Protein AF-A0A4Z2IL18-F1 (afdb_monomer)

Radius of gyration: 25.32 Å; Cα contacts (8 Å, |Δi|>4): 271; chains: 1; bounding box: 54×46×78 Å

Solvent-accessible surface area (backbone atoms only — not comparable to full-atom values): 16512 Å² total; per-residue (Å²): 95,69,69,56,31,68,71,33,44,88,76,72,49,40,58,39,46,31,49,92,89,47,65,47,82,79,46,79,90,62,45,76,41,80,43,57,41,62,70,49,45,37,53,50,53,51,49,27,59,77,66,73,43,55,87,76,52,63,69,47,77,39,74,55,48,67,44,46,77,36,90,88,58,6,63,50,46,47,52,39,53,49,52,53,53,53,49,36,53,53,43,55,74,69,71,50,88,68,82,54,63,42,75,46,74,39,57,74,97,57,97,60,50,70,59,53,24,60,75,71,71,46,87,84,84,88,80,89,84,58,100,69,80,83,86,65,72,49,76,57,80,49,41,28,19,40,90,85,70,46,80,78,45,74,62,73,72,82,48,90,56,92,91,44,85,76,38,59,58,24,52,49,49,54,42,42,67,73,75,42,87,83,86,83,89,61,99,41,70,69,53,36,55,55,49,31,50,52,44,19,50,50,51,49,48,40,61,67,48,78,90,84,54,93,89,64,70,78,54,74,88,71,69,61,67,63,35,50,50,41,55,53,52,40,47,71,38,96,86,38,60,50,76,64,51,68,66,10,34,81,58,80,26,73,76,87,57,93,90,57,60,77,72,64,65,76,67,110

Structure (mmCIF, N/CA/C/O backbone):
data_AF-A0A4Z2IL18-F1
#
_entry.id   AF-A0A4Z2IL18-F1
#
loop_
_atom_site.group_PDB
_atom_site.id
_atom_site.type_symbol
_atom_site.label_atom_id
_atom_site.label_alt_id
_atom_site.label_comp_id
_atom_site.label_asym_id
_atom_site.label_entity_id
_atom_site.label_seq_id
_atom_site.pdbx_PDB_ins_code
_atom_site.Cartn_x
_atom_site.Cartn_y
_atom_site.Cartn_z
_atom_site.occupancy
_atom_site.B_iso_or_equiv
_atom_site.auth_seq_id
_atom_site.auth_comp_id
_atom_site.auth_asym_id
_atom_site.auth_atom_id
_atom_site.pdbx_PDB_model_num
ATOM 1 N N . MET A 1 1 ? -12.009 5.840 2.662 1.00 82.94 1 MET A N 1
ATOM 2 C CA . MET A 1 1 ? -13.191 6.726 2.777 1.00 82.94 1 MET A CA 1
ATOM 3 C C . MET A 1 1 ? -14.075 6.637 1.538 1.00 82.94 1 MET A C 1
ATOM 5 O O . MET A 1 1 ? -15.126 6.033 1.652 1.00 82.94 1 MET A O 1
ATOM 9 N N . HIS A 1 2 ? -13.652 7.139 0.369 1.00 87.94 2 HIS A N 1
ATOM 10 C CA . HIS A 1 2 ? -14.494 7.158 -0.844 1.00 87.94 2 HIS A CA 1
ATOM 11 C C . HIS A 1 2 ? -15.063 5.794 -1.252 1.00 87.94 2 HIS A C 1
ATOM 13 O O . HIS A 1 2 ? -16.226 5.715 -1.615 1.00 87.94 2 HIS A O 1
ATOM 19 N N . TYR A 1 3 ? -14.285 4.719 -1.101 1.00 91.12 3 TYR A N 1
ATOM 20 C CA . TYR A 1 3 ? -14.774 3.354 -1.315 1.00 91.12 3 TYR A CA 1
ATOM 21 C C . TYR A 1 3 ? -15.993 3.004 -0.438 1.00 91.12 3 TYR A C 1
ATOM 23 O O . TYR A 1 3 ? -16.999 2.506 -0.925 1.00 91.12 3 TYR A O 1
ATOM 31 N N . PHE A 1 4 ? -15.945 3.312 0.860 1.00 91.94 4 PHE A N 1
ATOM 32 C CA . PHE A 1 4 ? -17.072 3.054 1.759 1.00 91.94 4 PHE A CA 1
ATOM 33 C C . PHE A 1 4 ? -18.257 3.985 1.484 1.00 91.94 4 PHE A C 1
ATOM 35 O O . PHE A 1 4 ? -19.398 3.554 1.601 1.00 91.94 4 PHE A O 1
ATOM 42 N N . GLN A 1 5 ? -18.002 5.228 1.060 1.00 92.94 5 GLN A N 1
ATOM 43 C CA . GLN A 1 5 ? -19.059 6.135 0.601 1.00 92.94 5 GLN A CA 1
ATOM 44 C C . GLN A 1 5 ? -19.778 5.581 -0.635 1.00 92.94 5 GLN A C 1
ATOM 46 O O . GLN A 1 5 ? -21.001 5.632 -0.686 1.00 92.94 5 GLN A O 1
ATOM 51 N N . SER A 1 6 ? -19.053 5.018 -1.609 1.00 94.00 6 SER A N 1
ATOM 52 C CA . SER A 1 6 ? -19.683 4.419 -2.792 1.00 94.00 6 SER A CA 1
ATOM 53 C C . SER A 1 6 ? -20.442 3.136 -2.468 1.00 94.00 6 SER A C 1
ATOM 55 O O . SER A 1 6 ? -21.495 2.903 -3.043 1.00 94.00 6 SER A O 1
ATOM 57 N N . VAL A 1 7 ? -19.929 2.312 -1.548 1.00 94.81 7 VAL A N 1
ATOM 58 C CA . VAL A 1 7 ? -20.564 1.036 -1.177 1.00 94.81 7 VAL A CA 1
ATOM 59 C C . VAL A 1 7 ? -21.808 1.245 -0.313 1.00 94.81 7 VAL A C 1
ATOM 61 O O . VAL A 1 7 ? -22.811 0.574 -0.525 1.00 94.81 7 VAL A O 1
ATOM 64 N N . PHE A 1 8 ? -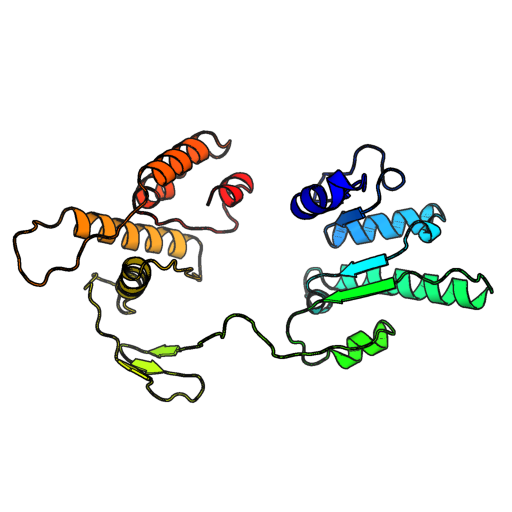21.764 2.160 0.659 1.00 94.12 8 PHE A N 1
ATOM 65 C CA . PHE A 1 8 ? -22.858 2.331 1.619 1.00 94.12 8 PHE A CA 1
ATOM 66 C C . PHE A 1 8 ? -23.766 3.535 1.346 1.00 94.12 8 PHE A C 1
ATOM 68 O O . PHE A 1 8 ? -24.809 3.668 1.988 1.00 94.12 8 PHE A O 1
ATOM 75 N N . GLY A 1 9 ? -23.410 4.400 0.393 1.00 90.50 9 GLY A N 1
ATOM 76 C CA . GLY A 1 9 ? -24.166 5.616 0.094 1.00 90.50 9 GLY A CA 1
ATOM 77 C C . GLY A 1 9 ? -25.609 5.342 -0.332 1.00 90.50 9 GLY A C 1
ATOM 78 O O . GLY A 1 9 ? -26.516 6.047 0.103 1.00 90.50 9 GLY A O 1
ATOM 79 N N . GLU A 1 10 ? -25.848 4.278 -1.105 1.00 92.56 10 GLU A N 1
ATOM 80 C CA . GLU A 1 10 ? -27.202 3.878 -1.525 1.00 92.56 10 GLU A CA 1
ATOM 81 C C . GLU A 1 10 ? -28.079 3.410 -0.353 1.00 92.56 10 GLU A C 1
ATOM 83 O O . GLU A 1 10 ? -29.301 3.537 -0.403 1.00 92.56 10 GLU A O 1
ATOM 88 N N . ALA A 1 11 ? -27.463 2.926 0.729 1.00 94.94 11 ALA A N 1
ATOM 89 C CA . ALA A 1 11 ? -28.150 2.506 1.947 1.00 94.94 11 ALA A CA 1
ATOM 90 C C . ALA A 1 11 ? -28.389 3.663 2.940 1.00 94.94 11 ALA A C 1
ATOM 92 O O . ALA A 1 11 ? -28.914 3.436 4.027 1.00 94.94 11 ALA A O 1
ATOM 93 N N . GLY A 1 12 ? -27.997 4.896 2.596 1.00 93.94 12 GLY A N 1
ATOM 94 C CA . GLY A 1 12 ? -28.156 6.069 3.461 1.00 93.94 12 GLY A CA 1
ATOM 95 C C . GLY A 1 12 ? -27.165 6.146 4.629 1.00 93.94 12 GLY A C 1
ATOM 96 O O . GLY A 1 12 ? -27.330 6.996 5.501 1.00 93.94 12 GLY A O 1
ATOM 97 N N . VAL A 1 13 ? -26.134 5.296 4.648 1.00 95.06 13 VAL A N 1
ATOM 98 C CA . VAL A 1 13 ? -25.090 5.293 5.683 1.00 95.06 13 VAL A CA 1
ATOM 99 C C . VAL A 1 13 ? -24.114 6.437 5.425 1.00 95.06 13 VAL A C 1
ATOM 101 O O . VAL A 1 13 ? -23.498 6.537 4.358 1.00 95.06 13 VAL A O 1
ATOM 104 N N . ARG A 1 14 ? -23.925 7.297 6.422 1.00 93.94 14 ARG A N 1
ATOM 105 C CA . ARG A 1 14 ? -23.041 8.460 6.343 1.00 93.94 14 ARG A CA 1
ATOM 106 C C . ARG A 1 14 ? -21.623 8.078 6.739 1.00 93.94 14 ARG A C 1
ATOM 108 O O . ARG A 1 14 ? -21.333 7.810 7.906 1.00 93.94 14 ARG A O 1
ATOM 115 N N . VAL A 1 15 ? -20.733 8.085 5.750 1.00 94.56 15 VAL A N 1
ATOM 116 C CA . VAL A 1 15 ? -19.312 7.770 5.920 1.00 94.56 15 VAL A CA 1
ATOM 117 C C . VAL A 1 15 ? -18.470 9.027 5.748 1.00 94.56 15 VAL A C 1
ATOM 119 O O . VAL A 1 15 ? -18.465 9.624 4.671 1.00 94.56 15 VAL A O 1
ATOM 122 N N . GLU A 1 16 ? -17.692 9.381 6.768 1.00 93.50 16 GLU A N 1
ATOM 123 C CA . GLU A 1 16 ? -16.864 10.592 6.772 1.00 93.50 16 GLU A CA 1
ATOM 124 C C . GLU A 1 16 ? -15.427 10.335 7.241 1.00 93.50 16 GLU A C 1
ATOM 126 O O . GLU A 1 16 ? -15.122 9.339 7.900 1.00 93.50 16 GLU A O 1
ATOM 131 N N . GLY A 1 17 ? -14.513 11.234 6.866 1.00 91.50 17 GLY A N 1
ATOM 132 C CA . GLY A 1 17 ? -13.080 11.111 7.135 1.00 91.50 17 GLY A CA 1
ATOM 133 C C . GLY A 1 17 ? -12.573 12.055 8.225 1.00 91.50 17 GLY A C 1
ATOM 134 O O . GLY A 1 17 ? -12.767 13.267 8.149 1.00 91.50 17 GLY A O 1
ATOM 135 N N . TYR A 1 18 ? -11.818 11.519 9.185 1.00 90.56 18 TYR A N 1
ATOM 136 C CA . TYR A 1 18 ? -11.013 12.289 10.137 1.00 90.56 18 TYR A CA 1
ATOM 137 C C . TYR A 1 18 ? -9.531 12.060 9.845 1.00 90.56 18 TYR A C 1
ATOM 139 O O . TYR A 1 18 ? -8.889 11.162 10.393 1.00 90.56 18 TYR A O 1
ATOM 147 N N . ILE A 1 19 ? -8.984 12.869 8.937 1.00 88.12 19 ILE A N 1
ATOM 148 C CA . ILE A 1 19 ? -7.631 12.697 8.397 1.00 88.12 19 ILE A CA 1
ATOM 149 C C . ILE A 1 19 ? -6.918 14.051 8.415 1.00 88.12 19 ILE A C 1
ATOM 151 O O . ILE A 1 19 ? -7.405 15.024 7.844 1.00 88.12 19 ILE A O 1
ATOM 155 N N . GLY A 1 20 ? -5.753 14.138 9.064 1.00 83.12 20 GLY A N 1
ATOM 156 C CA . GLY A 1 20 ? -4.960 15.375 9.094 1.00 83.12 20 GLY A CA 1
ATOM 157 C C . GLY A 1 20 ? -5.701 16.545 9.757 1.00 83.12 20 GLY A C 1
ATOM 158 O O . GLY A 1 20 ? -6.007 16.494 10.942 1.00 83.12 20 GLY A O 1
ATOM 159 N N . SER A 1 21 ? -5.986 17.623 9.029 1.00 79.56 21 SER A N 1
ATOM 160 C CA . SER A 1 21 ? -6.808 18.739 9.533 1.00 79.56 21 SER A CA 1
ATOM 161 C C . SER A 1 21 ? -8.305 18.574 9.245 1.00 79.56 21 SER A C 1
ATOM 163 O O . SER A 1 21 ? -9.117 19.307 9.807 1.00 79.56 21 SER A O 1
ATOM 165 N N . THR A 1 22 ? -8.689 17.606 8.413 1.00 80.00 22 THR A N 1
ATOM 166 C CA . THR A 1 22 ? -10.075 17.386 8.000 1.00 80.00 22 THR A CA 1
ATOM 167 C C . THR A 1 22 ? -10.889 16.765 9.132 1.00 80.00 22 THR A C 1
ATOM 169 O O . THR A 1 22 ? -10.439 15.839 9.810 1.00 80.00 22 THR A O 1
ATOM 172 N N . SER A 1 23 ? -12.089 17.304 9.343 1.00 77.75 23 SER A N 1
ATOM 173 C CA . SER A 1 23 ? -13.097 16.787 10.271 1.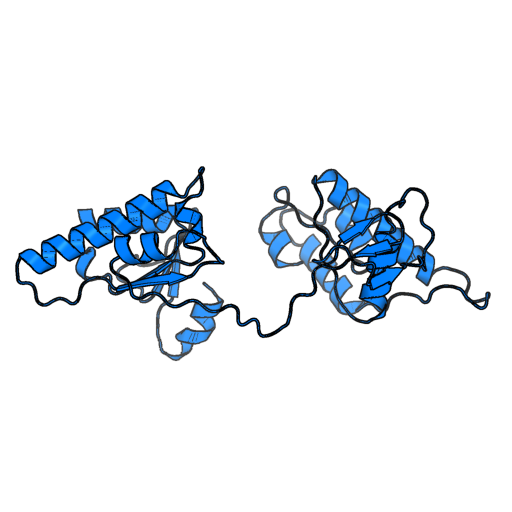00 77.75 23 SER A CA 1
ATOM 174 C C . SER A 1 23 ? -14.449 16.756 9.564 1.00 77.75 23 SER A C 1
ATOM 176 O O . SER A 1 23 ? -14.711 17.616 8.721 1.00 77.75 2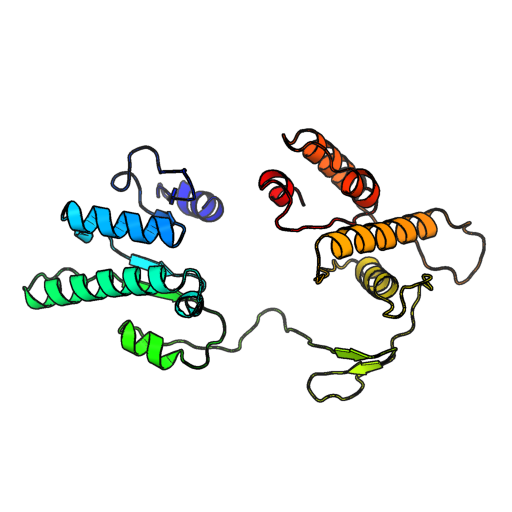3 SER A O 1
ATOM 178 N N . ALA A 1 24 ? -15.293 15.787 9.918 1.00 79.69 24 ALA A N 1
ATOM 179 C CA . ALA A 1 24 ? -16.615 15.633 9.325 1.00 79.69 24 ALA A CA 1
ATOM 180 C C . ALA A 1 24 ? -17.517 16.855 9.608 1.00 79.69 24 ALA A C 1
ATOM 182 O O . ALA A 1 24 ? -17.592 17.300 10.764 1.00 79.69 24 ALA A O 1
ATOM 183 N N . PRO A 1 25 ? -18.226 17.396 8.600 1.00 72.94 25 PRO A N 1
ATOM 184 C CA . PRO A 1 25 ? -19.243 18.416 8.827 1.00 72.94 25 PRO A CA 1
ATOM 185 C C . PRO A 1 25 ? -20.380 17.837 9.683 1.00 72.94 25 PRO A C 1
ATOM 187 O O . PRO A 1 25 ? -20.885 16.756 9.407 1.00 72.94 25 PRO A O 1
ATOM 190 N N . GLY A 1 26 ? -20.770 18.546 10.746 1.00 77.81 26 GLY A N 1
ATOM 191 C CA . GLY A 1 26 ? -21.797 18.076 11.690 1.00 77.81 26 GLY A CA 1
ATOM 192 C C . GLY A 1 26 ? -21.277 17.225 12.857 1.00 77.81 26 GLY A C 1
ATOM 193 O O . GLY A 1 26 ? -22.041 16.939 13.772 1.00 77.81 26 GLY A O 1
ATOM 194 N N . GLY A 1 27 ? -19.982 16.889 12.890 1.00 83.19 27 GLY A N 1
ATOM 195 C CA . GLY A 1 27 ? -19.369 16.177 14.015 1.00 83.19 27 GLY A CA 1
ATOM 196 C C . GLY A 1 27 ? -19.687 14.677 14.066 1.00 83.19 27 GLY A C 1
ATOM 197 O O . GLY A 1 27 ? -20.259 14.109 13.142 1.00 83.19 27 GLY A O 1
ATOM 198 N N . PHE A 1 28 ? -19.269 14.020 15.154 1.00 86.12 28 PHE A N 1
ATOM 199 C CA . PHE A 1 28 ? -19.325 12.555 15.284 1.00 86.12 28 PHE A CA 1
ATOM 200 C C . PHE A 1 28 ? -20.748 11.997 15.433 1.00 86.12 28 PHE A C 1
ATOM 202 O O . PHE A 1 28 ? -21.015 10.868 15.051 1.00 86.12 28 PHE A O 1
ATOM 209 N N . THR A 1 29 ? -21.685 12.785 15.951 1.00 88.12 29 THR A N 1
ATOM 210 C CA . THR A 1 29 ? -23.089 12.372 16.101 1.00 88.12 29 THR A CA 1
ATOM 211 C C . THR A 1 29 ? -23.855 12.376 14.774 1.00 88.12 29 THR A C 1
ATOM 213 O O . THR A 1 29 ? -24.956 11.838 14.682 1.00 88.12 29 THR A O 1
ATOM 216 N N . ALA A 1 30 ? -23.287 12.993 13.734 1.00 89.25 30 ALA A N 1
ATOM 217 C CA . ALA A 1 30 ? -23.888 13.123 12.414 1.00 89.25 30 ALA A CA 1
ATOM 218 C C . ALA A 1 30 ? -23.339 12.107 11.397 1.00 89.25 30 ALA A C 1
ATOM 220 O O . ALA A 1 30 ? -23.504 12.307 10.196 1.00 89.25 30 ALA A O 1
ATOM 221 N N . LEU A 1 31 ? -22.695 11.031 11.843 1.00 92.25 31 LEU A N 1
ATOM 222 C CA . LEU A 1 31 ? -22.163 9.990 10.968 1.00 92.25 31 LEU A CA 1
ATOM 223 C C . LEU A 1 31 ? -22.466 8.602 11.518 1.00 92.25 31 LEU A C 1
ATOM 225 O O . LEU A 1 31 ? -22.751 8.444 12.701 1.00 92.25 31 LEU A O 1
ATOM 229 N N . ASP A 1 32 ? -22.359 7.617 10.637 1.00 94.56 32 ASP A N 1
ATOM 230 C CA . ASP A 1 32 ? -22.512 6.201 10.965 1.00 94.56 32 ASP A CA 1
ATOM 231 C C . ASP A 1 32 ? -21.148 5.491 10.935 1.00 94.56 32 ASP A C 1
ATOM 233 O O . ASP A 1 32 ? -20.892 4.580 11.717 1.00 94.56 32 ASP A O 1
ATOM 237 N N . VAL A 1 33 ? -20.231 5.938 10.062 1.00 95.25 33 VAL A N 1
ATOM 238 C CA . VAL A 1 33 ? -18.870 5.392 9.941 1.00 95.25 33 VAL A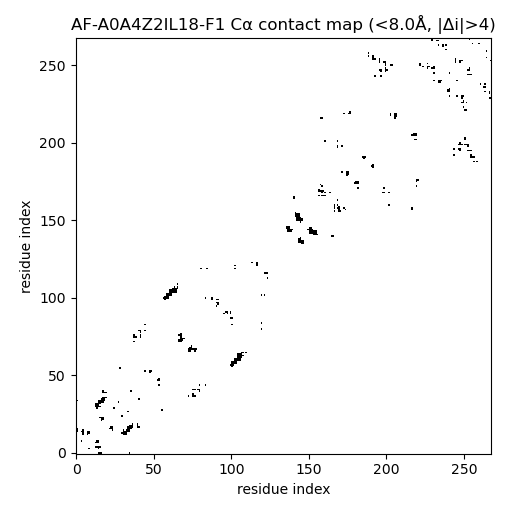 CA 1
ATOM 239 C C . VAL A 1 33 ? -17.840 6.517 9.858 1.00 95.25 33 VAL A C 1
ATOM 241 O O . VAL A 1 33 ? -17.890 7.368 8.968 1.00 95.25 33 VAL A O 1
ATOM 244 N N . ALA A 1 34 ? -16.854 6.490 10.757 1.00 95.00 34 ALA A N 1
ATOM 245 C CA . ALA A 1 34 ? -15.723 7.414 10.756 1.00 95.00 34 ALA A CA 1
ATOM 246 C C . ALA A 1 34 ? -14.441 6.702 10.296 1.00 95.00 34 ALA A C 1
ATOM 248 O O . ALA A 1 34 ? -13.969 5.769 10.944 1.00 95.00 34 ALA A O 1
ATOM 249 N N . VAL A 1 35 ? -13.846 7.161 9.192 1.00 95.38 35 VAL A N 1
ATOM 250 C CA . VAL A 1 35 ? -12.545 6.677 8.704 1.00 95.38 35 VAL A CA 1
ATOM 251 C C . VAL A 1 35 ? -11.446 7.596 9.223 1.00 95.38 35 VAL A C 1
ATOM 253 O O . VAL A 1 35 ? -11.349 8.754 8.812 1.00 95.38 35 VAL A O 1
ATOM 256 N N . CYS A 1 36 ? -10.604 7.080 10.111 1.00 94.75 36 CYS A N 1
ATOM 257 C CA . CYS A 1 36 ? -9.670 7.885 10.893 1.00 94.75 36 CYS A CA 1
ATOM 258 C C . CYS A 1 36 ? -8.216 7.445 10.689 1.00 94.75 36 CYS A C 1
ATOM 260 O O . CYS A 1 36 ? -7.943 6.260 10.508 1.00 94.75 36 CYS A O 1
ATOM 262 N N . THR A 1 37 ? -7.266 8.379 10.803 1.00 93.56 37 THR A N 1
ATOM 263 C CA . THR A 1 37 ? -5.878 8.004 11.138 1.00 93.56 37 THR A CA 1
ATOM 264 C C . THR A 1 37 ? -5.773 7.636 12.620 1.00 93.56 37 THR A C 1
ATOM 266 O O . THR A 1 37 ? -6.648 8.006 13.408 1.00 93.56 37 THR A O 1
ATOM 269 N N . ILE A 1 38 ? -4.694 6.955 13.025 1.00 93.44 38 ILE A N 1
ATOM 270 C CA . ILE A 1 38 ? -4.470 6.529 14.421 1.00 93.44 38 ILE A CA 1
ATOM 271 C C . ILE A 1 38 ? -4.568 7.724 15.385 1.00 93.44 38 ILE A C 1
ATOM 273 O O . ILE A 1 38 ? -5.242 7.657 16.412 1.00 93.44 38 ILE A O 1
ATOM 277 N N . GLU A 1 39 ? -3.952 8.853 15.030 1.00 92.88 39 GLU A N 1
ATOM 278 C CA . GLU A 1 39 ? -3.933 10.066 15.847 1.00 92.88 39 GLU A CA 1
ATOM 279 C C . GLU A 1 39 ? -5.343 10.638 16.026 1.00 92.88 39 GLU A C 1
ATOM 281 O O . GLU A 1 39 ? -5.753 10.964 17.141 1.00 92.88 39 GLU A O 1
ATOM 286 N N . LYS A 1 40 ? -6.113 10.718 14.933 1.00 93.25 40 LYS A N 1
ATOM 287 C CA . LYS A 1 40 ? -7.480 11.247 14.955 1.00 93.25 40 LYS A CA 1
ATOM 288 C C . LYS A 1 40 ? -8.450 10.336 15.676 1.00 93.25 40 LYS A C 1
ATOM 290 O O . LYS A 1 40 ? -9.277 10.838 16.433 1.00 93.25 40 LYS A O 1
ATOM 295 N N . ALA A 1 41 ? -8.320 9.027 15.492 1.00 95.00 41 ALA A N 1
ATOM 296 C CA . ALA A 1 41 ? -9.106 8.049 16.224 1.00 95.00 41 ALA A CA 1
ATOM 297 C C . ALA A 1 41 ? -8.837 8.172 17.732 1.00 95.00 41 ALA A C 1
ATOM 299 O O . ALA A 1 41 ? -9.773 8.242 18.523 1.00 95.00 41 ALA A O 1
ATOM 300 N N . ASN A 1 42 ? -7.570 8.310 18.139 1.00 94.69 42 ASN A N 1
ATOM 301 C CA . ASN A 1 42 ? -7.213 8.448 19.549 1.00 94.69 42 ASN A CA 1
ATOM 302 C C . ASN A 1 42 ? -7.799 9.726 20.175 1.00 94.69 42 ASN A C 1
ATOM 304 O O . ASN A 1 42 ? -8.345 9.670 21.279 1.00 94.69 42 ASN A O 1
ATOM 308 N N . SER A 1 43 ? -7.732 10.856 19.461 1.00 93.19 43 SER A N 1
ATOM 309 C CA . SER A 1 43 ? -8.368 12.111 19.884 1.00 93.19 43 SER A CA 1
ATOM 310 C C . SER A 1 43 ? -9.892 12.009 19.954 1.00 93.19 43 SER A C 1
ATOM 312 O O . SER A 1 43 ? -10.490 12.548 20.881 1.00 93.19 43 SER A O 1
ATOM 314 N N . LEU A 1 44 ? -10.522 11.322 18.999 1.00 93.38 44 LEU A N 1
ATOM 315 C CA . LEU A 1 44 ? -11.970 11.131 18.968 1.00 93.38 44 LEU A CA 1
ATOM 316 C C . LEU A 1 44 ? -12.448 10.306 20.168 1.00 93.38 44 LEU A C 1
ATOM 318 O O . LEU A 1 44 ? -13.387 10.709 20.843 1.00 93.38 44 LEU A O 1
ATOM 322 N N . ILE A 1 45 ? -11.748 9.214 20.486 1.00 94.50 45 ILE A N 1
ATOM 323 C CA . ILE A 1 45 ? -12.036 8.402 21.674 1.00 94.50 45 ILE A CA 1
ATOM 324 C C . ILE A 1 45 ? -11.880 9.226 22.957 1.00 94.50 45 ILE A C 1
ATOM 326 O O . ILE A 1 45 ? -12.736 9.137 23.827 1.00 94.50 45 ILE A O 1
ATOM 330 N N . ASN A 1 46 ? -10.841 10.062 23.082 1.00 94.19 46 ASN A N 1
ATOM 331 C CA . ASN A 1 46 ? -10.703 10.945 24.251 1.00 94.19 46 ASN A CA 1
ATOM 332 C C . ASN A 1 46 ? -11.903 11.884 24.404 1.00 94.19 46 ASN A C 1
ATOM 334 O O . ASN A 1 46 ? -12.452 11.981 25.495 1.00 94.19 46 ASN A O 1
ATOM 338 N N . ARG A 1 47 ? -12.350 12.510 23.309 1.00 93.12 47 ARG A N 1
ATOM 339 C CA . ARG A 1 47 ? -13.534 13.377 23.332 1.00 93.12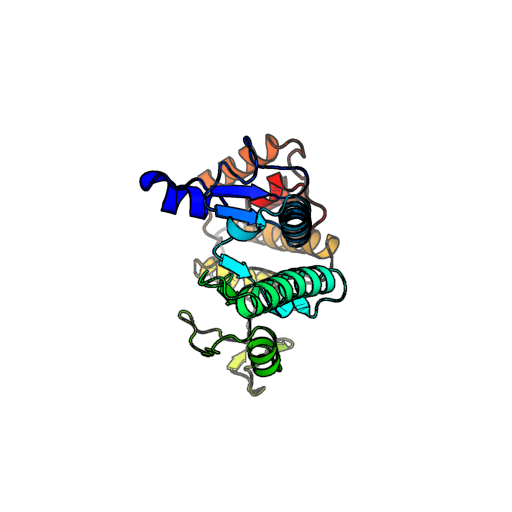 47 ARG A CA 1
ATOM 340 C C . ARG A 1 47 ? -14.785 12.616 23.774 1.00 93.12 47 ARG A C 1
ATOM 342 O O . ARG A 1 47 ? -15.509 13.105 24.627 1.00 93.12 47 ARG A O 1
ATOM 349 N N . LEU A 1 48 ? -15.018 11.415 23.241 1.00 92.06 48 LEU A N 1
ATOM 350 C CA . LEU A 1 48 ? -16.172 10.597 23.636 1.00 92.06 48 LEU A CA 1
ATOM 351 C C . LEU A 1 48 ? -16.139 10.208 25.118 1.00 92.06 48 LEU A C 1
ATOM 353 O O . LEU A 1 48 ? -17.194 10.065 25.728 1.00 92.06 48 LEU A O 1
ATOM 357 N N . ILE A 1 49 ? -14.948 10.049 25.698 1.00 91.81 49 ILE A N 1
ATOM 358 C CA . ILE A 1 49 ? -14.772 9.806 27.134 1.00 91.81 49 ILE A CA 1
ATOM 359 C C . ILE A 1 49 ? -15.072 11.072 27.941 1.00 91.81 49 ILE A C 1
ATOM 361 O O . ILE A 1 49 ? -15.780 11.000 28.940 1.00 91.81 49 ILE A O 1
ATOM 365 N N . GLU A 1 50 ? -14.542 12.221 27.519 1.00 93.12 50 GLU A N 1
ATOM 366 C CA . GLU A 1 50 ? -14.754 13.519 28.177 1.00 93.12 50 GLU A CA 1
ATOM 367 C C . GLU A 1 50 ? -16.231 13.949 28.158 1.00 93.12 50 GLU A C 1
ATOM 369 O O . GLU A 1 50 ? -16.719 14.517 29.132 1.00 93.12 50 GLU A O 1
ATOM 374 N N . GLU A 1 51 ? -16.945 13.644 27.072 1.00 92.56 51 GLU A N 1
ATOM 375 C CA . GLU A 1 51 ? -18.363 13.967 26.858 1.00 92.56 51 GLU A CA 1
ATOM 376 C C . GLU A 1 51 ? -19.325 12.862 27.342 1.00 92.56 51 GLU A C 1
ATOM 378 O O . GLU A 1 51 ? -20.517 12.920 27.044 1.00 92.56 51 GLU A O 1
ATOM 383 N N . ASP A 1 52 ? -18.823 11.829 28.031 1.00 89.19 52 ASP A N 1
ATOM 384 C CA . ASP A 1 52 ? -19.593 10.659 28.499 1.00 89.19 52 ASP A CA 1
ATOM 385 C C . ASP A 1 52 ? -20.486 10.021 27.409 1.00 89.19 52 ASP A C 1
ATOM 387 O O . ASP A 1 52 ? -21.595 9.546 27.638 1.00 89.19 52 ASP A O 1
ATOM 391 N N . SER A 1 53 ? -19.990 10.025 26.171 1.00 89.56 53 SER A N 1
ATOM 392 C CA . SER A 1 53 ? -20.716 9.628 24.959 1.00 89.56 53 SER A CA 1
ATOM 393 C C . SER A 1 53 ? -20.142 8.360 24.320 1.00 89.56 53 SER A C 1
ATOM 395 O O . SER A 1 53 ? -20.377 8.069 23.147 1.00 89.56 53 SER A O 1
ATOM 397 N N . MET A 1 54 ? -19.402 7.558 25.092 1.00 89.25 54 MET A N 1
ATOM 398 C CA . MET A 1 54 ? -18.837 6.280 24.634 1.00 89.25 54 MET A CA 1
ATOM 399 C C . MET A 1 54 ? -19.899 5.271 24.178 1.00 89.25 54 MET A C 1
ATOM 401 O O . MET A 1 54 ? -19.589 4.411 23.361 1.00 89.25 54 MET A O 1
ATOM 405 N N . GLY A 1 55 ? -21.149 5.401 24.639 1.00 87.38 55 GLY A N 1
ATOM 406 C CA . GLY A 1 55 ? -22.270 4.570 24.183 1.00 87.38 55 GLY A CA 1
ATOM 407 C C . GLY A 1 55 ? -22.641 4.755 22.705 1.00 87.38 55 GLY A C 1
ATOM 408 O O . GLY A 1 55 ? -23.366 3.933 22.158 1.00 87.38 55 GLY A O 1
ATOM 409 N N . LEU A 1 56 ? -22.133 5.801 22.042 1.00 90.19 56 LEU A N 1
ATOM 410 C CA . LEU A 1 56 ? -22.300 5.999 20.598 1.00 90.19 56 LEU A CA 1
ATOM 411 C C . LEU A 1 56 ? -21.396 5.079 19.761 1.00 90.19 56 LEU A C 1
ATOM 413 O O . LEU A 1 56 ? -21.624 4.914 18.565 1.00 90.19 56 LEU A O 1
ATOM 417 N N . LEU A 1 57 ? -20.340 4.514 20.355 1.00 92.06 57 LEU A N 1
ATOM 418 C CA . LEU A 1 57 ? -19.363 3.697 19.647 1.00 92.06 57 LEU A CA 1
ATOM 419 C C . LEU A 1 57 ? -19.764 2.218 19.693 1.00 92.06 57 LEU A C 1
ATOM 421 O O . LEU A 1 57 ? -19.652 1.583 20.734 1.00 92.06 57 LEU A O 1
ATOM 425 N N . GLY A 1 58 ? -20.178 1.655 18.556 1.00 91.94 58 GLY A N 1
ATOM 426 C CA . GLY A 1 58 ? -20.519 0.228 18.463 1.00 91.94 58 GLY A CA 1
ATOM 427 C C . GLY A 1 58 ? -19.327 -0.685 18.154 1.00 91.94 58 GLY A C 1
ATOM 428 O O . GLY A 1 58 ? -19.196 -1.767 18.721 1.00 91.94 58 GLY A O 1
ATOM 429 N N . MET A 1 59 ? -18.431 -0.252 17.263 1.00 93.94 59 MET A N 1
ATOM 430 C CA . MET A 1 59 ? -17.326 -1.074 16.762 1.00 93.94 59 MET A CA 1
ATOM 431 C C . MET A 1 59 ? -16.101 -0.225 16.420 1.00 93.94 59 MET A C 1
ATOM 433 O O . MET A 1 59 ? -16.224 0.906 15.949 1.00 93.94 59 MET A O 1
ATOM 437 N N . VAL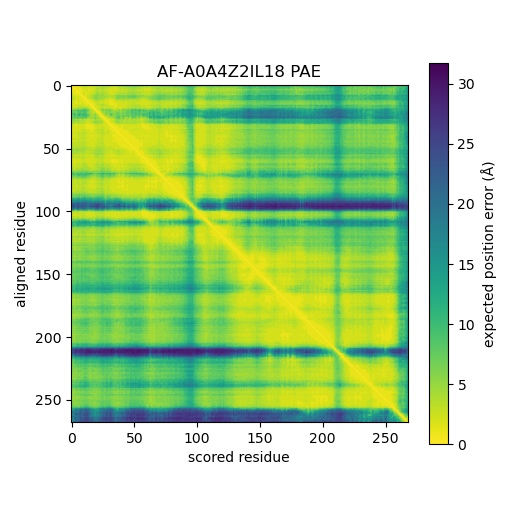 A 1 60 ? -14.914 -0.807 16.589 1.00 96.50 60 VAL A N 1
ATOM 438 C CA . VAL A 1 60 ? -13.654 -0.296 16.045 1.00 96.50 60 VAL A CA 1
ATOM 439 C C . VAL A 1 60 ? -13.001 -1.348 15.160 1.00 96.50 60 VAL A C 1
ATOM 441 O O . VAL A 1 60 ? -12.676 -2.445 15.612 1.00 96.50 60 VAL A O 1
ATOM 444 N N . VAL A 1 61 ? -12.774 -0.980 13.899 1.00 97.75 61 VAL A N 1
ATOM 445 C CA . VAL A 1 61 ? -12.010 -1.778 12.937 1.00 97.75 61 VAL A CA 1
ATOM 446 C C . VAL A 1 61 ? -10.603 -1.200 12.834 1.00 97.75 61 VAL A C 1
ATOM 448 O O . VAL A 1 61 ? -10.435 -0.027 12.498 1.00 97.75 61 VAL A O 1
ATOM 451 N N . VAL A 1 62 ? -9.598 -2.018 13.130 1.00 96.62 62 VAL A N 1
ATOM 452 C CA . VAL A 1 62 ? -8.184 -1.662 13.015 1.00 96.62 62 VAL A CA 1
ATOM 453 C C . VAL A 1 62 ? -7.580 -2.434 11.857 1.00 96.62 62 VAL A C 1
ATOM 455 O O . VAL A 1 62 ? -7.410 -3.650 11.935 1.00 96.62 62 VAL A O 1
ATOM 458 N N . ASP A 1 63 ? -7.251 -1.706 10.797 1.00 94.38 63 ASP A N 1
ATOM 459 C CA . ASP A 1 63 ? -6.420 -2.220 9.716 1.00 94.38 63 ASP A CA 1
ATOM 460 C C . ASP A 1 63 ? -4.936 -2.118 10.100 1.00 94.38 63 ASP A C 1
ATOM 462 O O . ASP A 1 63 ? -4.546 -1.226 10.861 1.00 94.38 63 ASP A O 1
ATOM 466 N N . GLU A 1 64 ? -4.118 -3.036 9.596 1.00 93.19 64 GLU A N 1
ATOM 467 C CA . GLU A 1 64 ? -2.687 -3.150 9.901 1.00 93.19 64 GLU A CA 1
ATOM 468 C C . GLU A 1 64 ? -2.356 -3.160 11.406 1.00 93.19 64 GLU A C 1
ATOM 470 O O . GLU A 1 64 ? -1.476 -2.443 11.883 1.00 93.19 64 GLU A O 1
ATOM 475 N N . LEU A 1 65 ? -3.036 -4.010 12.187 1.00 94.12 65 LEU A N 1
ATOM 476 C CA . LEU A 1 65 ? -2.872 -4.109 13.645 1.00 94.12 65 LEU A CA 1
ATOM 477 C C . LEU A 1 65 ? -1.416 -4.369 14.086 1.00 94.12 65 LEU A C 1
ATOM 479 O O . LEU A 1 65 ? -1.045 -3.980 15.194 1.00 94.12 65 LEU A O 1
ATOM 483 N N . HIS A 1 66 ? -0.559 -4.945 13.232 1.00 91.50 66 HIS A N 1
ATOM 484 C CA . HIS A 1 66 ? 0.884 -5.058 13.498 1.00 91.50 66 HIS A CA 1
ATOM 485 C C . HIS A 1 66 ? 1.571 -3.725 13.803 1.00 91.50 66 HIS A C 1
ATOM 487 O O . HIS A 1 66 ? 2.592 -3.710 14.492 1.00 91.50 66 HIS A O 1
ATOM 493 N N . MET A 1 67 ? 0.995 -2.606 13.360 1.00 91.69 67 MET A N 1
ATOM 494 C CA . MET A 1 67 ? 1.480 -1.261 13.658 1.00 91.69 67 MET A CA 1
ATOM 495 C C . MET A 1 67 ? 1.473 -0.935 15.154 1.00 91.69 67 MET A C 1
ATOM 497 O O . MET A 1 67 ? 2.118 0.027 15.546 1.00 91.69 67 MET A O 1
ATOM 501 N N . VAL A 1 68 ? 0.810 -1.721 16.011 1.00 92.00 68 VAL A N 1
ATOM 502 C CA . VAL A 1 68 ? 0.896 -1.559 17.474 1.00 92.00 68 VAL A CA 1
ATOM 503 C C . VAL A 1 68 ? 2.342 -1.650 17.984 1.00 92.00 68 VAL A C 1
ATOM 505 O O . VAL A 1 68 ? 2.701 -0.949 18.923 1.00 92.00 68 VAL A O 1
ATOM 508 N N . GLY A 1 69 ? 3.191 -2.447 17.326 1.00 87.62 69 GLY A N 1
ATOM 509 C CA . GLY A 1 69 ? 4.617 -2.567 17.647 1.00 87.62 69 GLY A CA 1
ATOM 510 C C . GLY A 1 69 ? 5.514 -1.513 16.988 1.00 87.62 69 GLY A C 1
ATOM 511 O O . GLY A 1 69 ? 6.729 -1.557 17.174 1.00 87.62 69 GLY A O 1
ATOM 512 N N . ASP A 1 70 ? 4.955 -0.593 16.197 1.00 89.38 70 ASP A N 1
ATOM 513 C CA . ASP A 1 70 ? 5.721 0.456 15.520 1.00 89.38 70 ASP A CA 1
ATOM 514 C C . ASP A 1 70 ? 6.277 1.478 16.523 1.00 89.38 70 ASP A C 1
ATOM 516 O O . ASP A 1 70 ? 5.552 2.017 17.364 1.00 89.38 70 ASP A O 1
ATOM 520 N N . SER A 1 71 ? 7.567 1.797 16.399 1.00 86.81 71 SER A N 1
ATOM 521 C CA . SER A 1 71 ? 8.278 2.677 17.335 1.00 86.81 71 SER A CA 1
ATOM 522 C C . SER A 1 71 ? 7.856 4.145 17.253 1.00 86.81 71 SER A C 1
ATOM 524 O O . SER A 1 71 ? 8.059 4.892 18.209 1.00 86.81 71 SER A O 1
ATOM 526 N N . GLY A 1 72 ? 7.288 4.578 16.126 1.00 89.69 72 GLY A N 1
ATOM 527 C CA . GLY A 1 72 ? 6.882 5.962 15.925 1.00 89.69 72 GLY A CA 1
ATOM 528 C C . GLY A 1 72 ? 5.484 6.237 16.459 1.00 89.69 72 GLY A C 1
ATOM 529 O O . GLY A 1 72 ? 5.277 7.188 17.213 1.00 89.69 72 GLY A O 1
ATOM 530 N N . ARG A 1 73 ? 4.502 5.435 16.033 1.00 87.88 73 ARG A N 1
ATOM 531 C CA . ARG A 1 73 ? 3.075 5.715 16.284 1.00 87.88 73 ARG A CA 1
ATOM 532 C C . ARG A 1 73 ? 2.289 4.554 16.882 1.00 87.88 73 ARG A C 1
ATOM 534 O O . ARG A 1 73 ? 1.123 4.755 17.224 1.00 87.88 73 ARG A O 1
ATOM 541 N N . GLY A 1 74 ? 2.900 3.383 17.059 1.00 92.00 74 GLY A N 1
ATOM 542 C CA . GLY A 1 74 ? 2.227 2.200 17.602 1.00 92.00 74 GLY A CA 1
ATOM 543 C C . GLY A 1 74 ? 1.657 2.412 19.001 1.00 92.00 74 GLY A C 1
ATOM 544 O O . GLY A 1 74 ? 0.533 1.993 19.278 1.00 92.00 74 GLY A O 1
ATOM 545 N N . TYR A 1 75 ? 2.345 3.202 19.832 1.00 94.69 75 TYR A N 1
ATOM 546 C CA . TYR A 1 75 ? 1.881 3.529 21.183 1.00 94.69 75 TYR A CA 1
ATOM 547 C C . TYR A 1 75 ? 0.498 4.204 21.200 1.00 94.69 75 TYR A C 1
ATOM 549 O O . TYR A 1 75 ? -0.286 3.979 22.117 1.00 94.69 75 TYR A O 1
ATOM 557 N N . LEU A 1 76 ? 0.153 5.015 20.189 1.00 95.19 76 LEU A N 1
ATOM 558 C CA . LEU A 1 76 ? -1.167 5.652 20.118 1.00 95.19 76 LEU A CA 1
ATOM 559 C C . LEU A 1 76 ? -2.270 4.628 19.853 1.00 95.19 76 LEU A C 1
ATOM 561 O O . LEU A 1 76 ? -3.364 4.762 20.400 1.00 95.19 76 LEU A O 1
ATOM 565 N N . LEU A 1 77 ? -1.982 3.616 19.032 1.00 95.69 77 LEU A N 1
ATOM 566 C CA . LEU A 1 77 ? -2.910 2.524 18.763 1.00 95.69 77 LEU A CA 1
ATOM 567 C C . LEU A 1 77 ? -3.102 1.655 20.012 1.00 95.69 77 LEU A C 1
ATOM 569 O O . LEU A 1 77 ? -4.234 1.324 20.360 1.00 95.69 77 LEU A O 1
ATOM 573 N N . GLU A 1 78 ? -2.017 1.359 20.730 1.00 96.00 78 GLU A N 1
ATOM 574 C CA . GLU A 1 78 ? -2.068 0.642 22.007 1.00 96.00 78 GLU A CA 1
ATOM 575 C C . GLU A 1 78 ? -2.906 1.395 23.051 1.00 96.00 78 GLU A C 1
ATOM 577 O O . GLU A 1 78 ? -3.814 0.818 23.658 1.00 96.00 78 GLU A O 1
ATOM 582 N N . LEU A 1 79 ? -2.665 2.700 23.218 1.00 95.50 79 LEU A N 1
ATOM 583 C CA . LEU A 1 79 ? -3.435 3.561 24.121 1.00 95.50 79 LEU A CA 1
ATOM 584 C C . LEU A 1 79 ? -4.918 3.602 23.741 1.00 95.50 79 LEU A C 1
ATOM 586 O O . LEU A 1 79 ? -5.783 3.525 24.616 1.00 95.50 79 LEU A O 1
ATOM 590 N N . LEU A 1 80 ? -5.221 3.738 22.448 1.00 96.25 80 LEU A N 1
ATOM 591 C CA . LEU A 1 80 ? -6.588 3.755 21.934 1.00 96.25 80 LEU A CA 1
ATOM 592 C C . LEU A 1 80 ? -7.329 2.473 22.317 1.00 96.25 80 LEU A C 1
ATOM 594 O O . LEU A 1 80 ? -8.387 2.546 22.945 1.00 96.25 80 LEU A O 1
ATOM 598 N N . LEU A 1 81 ? -6.764 1.313 21.978 1.00 96.06 81 LEU A N 1
ATOM 599 C CA . LEU A 1 81 ? -7.392 0.013 22.216 1.00 96.06 81 LEU A CA 1
ATOM 600 C C . LEU A 1 81 ? -7.509 -0.298 23.711 1.00 96.06 81 LEU A C 1
ATOM 602 O O . LEU A 1 81 ? -8.543 -0.797 24.160 1.00 96.06 81 LEU A O 1
ATOM 606 N N . THR A 1 82 ? -6.502 0.081 24.501 1.00 95.62 82 THR A N 1
ATOM 607 C CA . THR A 1 82 ? -6.514 -0.086 25.961 1.00 95.62 82 THR A CA 1
ATOM 608 C C . THR A 1 82 ? -7.628 0.727 26.617 1.00 95.62 82 THR A C 1
ATOM 610 O O . THR A 1 82 ? -8.334 0.200 27.475 1.00 95.62 82 THR A O 1
ATOM 613 N N . LYS A 1 83 ? -7.849 1.983 26.198 1.00 94.62 83 LYS A N 1
ATOM 614 C CA . LYS A 1 83 ? -8.953 2.812 26.720 1.00 94.62 83 LYS A CA 1
ATOM 615 C C . LYS A 1 83 ? -10.314 2.183 26.449 1.00 94.62 83 LYS A C 1
ATOM 617 O O . LYS A 1 83 ? -11.132 2.097 27.361 1.00 94.62 83 LYS A O 1
ATOM 622 N N . ILE A 1 84 ? -10.538 1.711 25.222 1.00 93.50 84 ILE A N 1
ATOM 623 C CA . ILE A 1 84 ? -11.799 1.062 24.836 1.00 93.50 84 ILE A CA 1
ATOM 624 C C . ILE A 1 84 ? -12.032 -0.190 25.686 1.00 93.50 84 ILE A C 1
ATOM 626 O O . ILE A 1 84 ? -13.096 -0.336 26.288 1.00 93.50 84 ILE A O 1
ATOM 630 N N . ARG A 1 85 ? -11.016 -1.054 25.804 1.00 91.88 85 ARG A N 1
ATOM 631 C CA . ARG A 1 85 ? -11.066 -2.267 26.634 1.00 91.88 85 ARG A CA 1
ATOM 632 C C . ARG A 1 85 ? -11.366 -1.956 28.097 1.00 91.88 85 ARG A C 1
ATOM 634 O O . ARG A 1 85 ? -12.231 -2.598 28.687 1.00 91.88 85 ARG A O 1
ATOM 641 N N . TYR A 1 86 ? -10.682 -0.967 28.666 1.00 91.19 86 TYR A N 1
ATOM 642 C CA . TYR A 1 86 ? -10.866 -0.560 30.057 1.00 91.19 86 TYR A CA 1
ATOM 643 C C . TYR A 1 86 ? -12.296 -0.071 30.332 1.00 91.19 86 TYR A C 1
ATOM 645 O O . TYR A 1 86 ? -12.914 -0.469 31.319 1.00 91.19 86 TYR A O 1
ATOM 653 N N . ILE A 1 87 ? -12.852 0.751 29.437 1.00 88.06 87 ILE A N 1
ATOM 654 C CA . ILE A 1 87 ? -14.215 1.282 29.573 1.00 88.06 87 ILE A CA 1
ATOM 655 C C . ILE A 1 87 ? -15.251 0.166 29.448 1.00 88.06 87 ILE A C 1
ATOM 657 O O . ILE A 1 87 ? -16.138 0.072 30.297 1.00 88.06 87 ILE A O 1
ATOM 661 N N . ALA A 1 88 ? -15.098 -0.716 28.457 1.00 83.75 88 ALA A N 1
ATOM 662 C CA . ALA A 1 88 ? -15.989 -1.858 28.271 1.00 83.75 88 ALA A CA 1
ATOM 663 C C . ALA A 1 88 ? -16.000 -2.780 29.506 1.00 83.75 88 ALA A C 1
ATOM 665 O O . ALA A 1 88 ? -17.059 -3.189 29.977 1.00 83.75 88 ALA A O 1
ATOM 666 N N . GLN A 1 89 ? -14.831 -3.054 30.099 1.00 83.31 89 GLN A N 1
ATOM 667 C CA . GLN A 1 89 ? -14.730 -3.842 31.335 1.00 83.31 89 GLN A CA 1
ATOM 668 C C . GLN A 1 89 ? -15.428 -3.166 32.522 1.00 83.31 89 GLN A C 1
ATOM 670 O O . GLN A 1 89 ? -16.130 -3.832 33.286 1.00 83.31 89 GLN A O 1
ATOM 675 N N . LYS A 1 90 ? -15.264 -1.846 32.673 1.00 81.88 90 LYS A N 1
ATOM 676 C CA . LYS A 1 90 ? -15.896 -1.076 33.751 1.00 81.88 90 LYS A CA 1
ATOM 677 C C . LYS A 1 90 ? -17.425 -1.073 33.636 1.00 81.88 90 LYS A C 1
ATOM 679 O O . LYS A 1 90 ? -18.095 -1.229 34.651 1.00 81.88 90 LYS A O 1
ATOM 684 N N . GLN A 1 91 ? -17.964 -0.936 32.423 1.00 74.88 91 GLN A N 1
ATOM 685 C CA . GLN A 1 91 ? -19.412 -0.927 32.170 1.00 74.88 91 GLN A CA 1
ATOM 686 C C . GLN A 1 91 ? -20.068 -2.296 32.420 1.00 74.88 91 GLN A C 1
ATOM 688 O O . GLN A 1 91 ? -21.160 -2.358 32.993 1.00 74.88 91 GLN A O 1
ATOM 693 N N . ASN A 1 92 ? -19.369 -3.388 32.091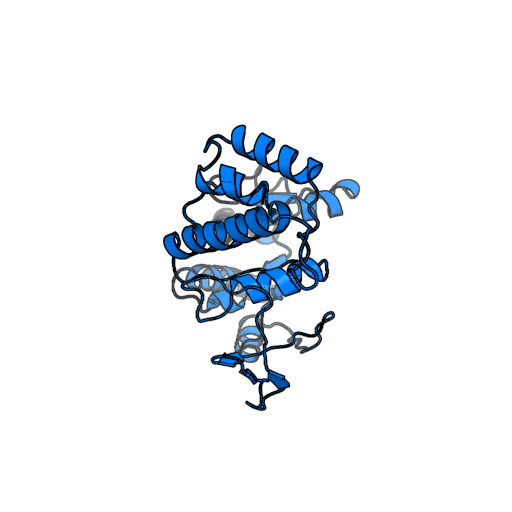 1.00 68.12 92 ASN A N 1
ATOM 694 C CA . ASN A 1 92 ? -19.818 -4.751 32.393 1.00 68.12 92 ASN A CA 1
ATOM 695 C C . ASN A 1 92 ? -19.881 -5.015 33.906 1.00 68.12 92 ASN A C 1
ATOM 697 O O . ASN A 1 92 ? -20.808 -5.661 34.389 1.00 68.12 92 ASN A O 1
ATOM 701 N N . ALA A 1 93 ? -18.924 -4.482 34.675 1.00 65.38 93 ALA A N 1
ATOM 702 C CA . ALA A 1 93 ? -18.909 -4.619 36.132 1.00 65.38 93 ALA A CA 1
ATOM 703 C C . ALA A 1 93 ? -20.067 -3.872 36.824 1.00 65.38 93 ALA A C 1
ATOM 705 O O . ALA A 1 93 ? -20.468 -4.243 37.924 1.00 65.38 93 ALA A O 1
ATOM 706 N N . THR A 1 94 ? -20.621 -2.835 36.188 1.00 62.22 94 THR A N 1
ATOM 707 C CA . THR A 1 94 ? -21.723 -2.021 36.728 1.00 62.22 94 THR A CA 1
ATOM 708 C C . THR A 1 94 ? -23.118 -2.532 36.343 1.00 62.22 94 THR A C 1
ATOM 710 O O . THR A 1 94 ? -24.107 -1.880 36.666 1.00 62.22 94 THR A O 1
ATOM 713 N N . GLY A 1 95 ? -23.223 -3.689 35.676 1.00 52.25 95 GLY A N 1
ATOM 714 C CA . GLY A 1 95 ? -24.504 -4.334 35.351 1.00 52.25 95 GLY A CA 1
ATOM 715 C C . GLY A 1 95 ? -25.276 -3.709 34.181 1.00 52.25 95 GLY A C 1
ATOM 716 O O . GLY A 1 95 ? -26.452 -4.018 34.000 1.00 52.25 95 GLY A O 1
ATOM 717 N N . SER A 1 96 ? -24.637 -2.846 33.382 1.00 55.94 96 SER A N 1
ATOM 718 C CA . SER A 1 96 ? -25.215 -2.364 32.123 1.00 55.94 96 SER A CA 1
ATOM 719 C C . SER A 1 96 ? -25.164 -3.492 31.090 1.00 55.94 96 SER A C 1
ATOM 721 O O . SER A 1 96 ? -24.085 -3.965 30.753 1.00 55.94 96 SER A O 1
ATOM 723 N N . LEU A 1 97 ? -26.324 -3.918 30.581 1.00 45.81 97 LEU A N 1
ATOM 724 C CA . LEU A 1 97 ? -26.485 -4.956 29.545 1.00 45.81 97 LEU A CA 1
ATOM 725 C C . LEU A 1 97 ? -26.035 -4.505 28.138 1.00 45.81 97 LEU A C 1
ATOM 727 O O . LEU A 1 97 ? -26.361 -5.158 27.151 1.00 45.81 97 LEU A O 1
ATOM 731 N N . SER A 1 98 ? -25.333 -3.377 28.017 1.00 54.59 98 SER A N 1
ATOM 732 C CA . SER A 1 98 ? -24.787 -2.928 26.739 1.00 54.59 98 SER A CA 1
ATOM 733 C C . SER A 1 98 ? -23.678 -3.881 26.304 1.00 54.59 98 SER A C 1
ATOM 735 O O . SER A 1 98 ? -22.639 -3.944 26.963 1.00 54.59 98 SER A O 1
ATOM 737 N N . GLU A 1 99 ? -23.893 -4.599 25.198 1.00 63.06 99 GLU A N 1
ATOM 738 C CA . GLU A 1 99 ? -22.822 -5.275 24.464 1.00 63.06 99 GLU A CA 1
ATOM 739 C C . GLU A 1 99 ? -21.695 -4.254 24.252 1.00 63.06 99 GLU A C 1
ATOM 741 O O . GLU A 1 99 ? -21.907 -3.193 23.666 1.00 63.06 99 GLU A O 1
ATOM 746 N N . GLY A 1 100 ? -20.531 -4.497 24.860 1.00 77.75 100 GLY A N 1
ATOM 747 C CA . GLY A 1 100 ? -19.407 -3.564 24.796 1.00 77.75 100 GLY A CA 1
ATOM 748 C C . GLY A 1 100 ? -18.930 -3.323 23.360 1.00 77.75 100 GLY A C 1
ATOM 749 O O . GLY A 1 100 ? -19.324 -4.013 22.424 1.00 77.75 100 GLY A O 1
ATOM 750 N N . VAL A 1 101 ? -18.024 -2.362 23.183 1.00 90.50 101 VAL A N 1
ATOM 751 C CA . VAL A 1 101 ? -17.481 -2.019 21.859 1.00 90.50 101 VAL A CA 1
ATOM 752 C C . VAL A 1 101 ? -16.790 -3.229 21.216 1.00 90.50 101 VAL A C 1
ATOM 754 O O . VAL A 1 101 ? -15.808 -3.744 21.761 1.00 90.50 101 VAL A O 1
ATOM 757 N N . GLN A 1 102 ? -17.250 -3.651 20.036 1.00 93.69 102 GLN A N 1
ATOM 758 C CA . GLN A 1 102 ? -16.611 -4.730 19.281 1.00 93.69 102 GLN A CA 1
ATOM 759 C C . GLN A 1 102 ? -15.292 -4.248 18.665 1.00 93.69 102 GLN A C 1
ATOM 761 O O . GLN A 1 102 ? -15.235 -3.184 18.051 1.00 93.69 102 GLN A O 1
ATOM 766 N N . ILE A 1 103 ? -14.226 -5.041 18.783 1.00 95.69 103 ILE A N 1
ATOM 767 C CA . ILE A 1 103 ? -12.927 -4.741 18.165 1.00 95.69 103 ILE A CA 1
ATOM 768 C C . ILE A 1 103 ? -12.648 -5.783 17.084 1.00 95.69 103 ILE A C 1
ATOM 770 O O . ILE A 1 103 ? -12.604 -6.978 17.370 1.00 95.69 103 ILE A O 1
ATOM 774 N N . VAL A 1 104 ? -12.427 -5.325 15.852 1.00 97.25 104 VAL A N 1
ATOM 775 C CA . VAL A 1 104 ? -12.030 -6.165 14.714 1.00 97.25 104 VAL A CA 1
ATOM 776 C C . VAL A 1 104 ? -10.645 -5.726 14.255 1.00 97.25 104 VAL A C 1
ATOM 778 O O . VAL A 1 104 ? -10.480 -4.627 13.735 1.00 97.25 104 VAL A O 1
ATOM 781 N N . GLY A 1 105 ? -9.640 -6.571 14.472 1.00 95.75 105 GLY A N 1
ATOM 782 C CA . GLY A 1 105 ? -8.260 -6.311 14.064 1.00 95.75 105 GLY A CA 1
ATOM 783 C C . GLY A 1 105 ? -7.859 -7.153 12.859 1.00 95.75 105 GLY A C 1
ATOM 784 O O . GLY A 1 105 ? -8.044 -8.367 12.871 1.00 95.75 105 GLY A O 1
ATOM 785 N N . MET A 1 106 ? -7.278 -6.523 11.842 1.00 95.12 106 MET A N 1
ATOM 786 C CA . MET A 1 106 ? -6.718 -7.182 10.659 1.00 95.12 106 MET A CA 1
ATOM 787 C C . MET A 1 106 ? -5.231 -6.850 10.561 1.00 95.12 106 MET A C 1
ATOM 789 O O . MET A 1 106 ? -4.821 -5.741 10.887 1.00 95.12 106 MET A O 1
ATOM 793 N N . SER A 1 107 ? -4.402 -7.812 10.164 1.00 92.25 107 SER A N 1
ATOM 794 C CA . SER A 1 107 ? -2.956 -7.612 10.053 1.00 92.25 107 SER A CA 1
ATOM 795 C C . SER A 1 107 ? -2.319 -8.620 9.104 1.00 92.25 107 SER A C 1
ATOM 797 O O . SER A 1 107 ? -2.812 -9.738 8.958 1.00 92.25 107 SER A O 1
ATOM 799 N N . ALA A 1 108 ? -1.163 -8.258 8.540 1.00 85.69 108 ALA A N 1
ATOM 800 C CA . ALA A 1 108 ? -0.187 -9.210 8.017 1.00 85.69 108 ALA A CA 1
ATOM 801 C C . ALA A 1 108 ? 0.284 -10.223 9.087 1.00 85.69 108 ALA A C 1
ATOM 803 O O . ALA A 1 108 ? 0.035 -10.056 10.287 1.00 85.69 108 ALA A O 1
ATOM 804 N N . THR A 1 109 ? 0.998 -11.264 8.645 1.00 76.50 109 THR A N 1
ATOM 805 C CA . THR A 1 109 ? 1.523 -12.340 9.500 1.00 76.50 109 THR A CA 1
ATOM 806 C C . THR A 1 109 ? 2.415 -11.790 10.614 1.00 76.50 109 THR A C 1
ATOM 808 O O . THR A 1 109 ? 3.478 -11.228 10.350 1.00 76.50 109 THR A O 1
ATOM 811 N N . LEU A 1 110 ? 1.988 -11.989 11.862 1.00 78.50 110 LEU A N 1
ATOM 812 C CA . LEU A 1 110 ? 2.684 -11.571 13.078 1.00 78.50 110 LEU A CA 1
ATOM 813 C C . LEU A 1 110 ? 3.094 -12.793 13.907 1.00 78.50 110 LEU A C 1
ATOM 815 O O . LEU A 1 110 ? 2.255 -13.666 14.135 1.00 78.50 110 LEU A O 1
ATOM 819 N N . PRO A 1 111 ? 4.325 -12.850 14.447 1.00 79.31 111 PRO A N 1
ATOM 820 C CA . PRO A 1 111 ? 4.753 -13.974 15.281 1.00 79.31 111 PRO A CA 1
ATOM 821 C C . PRO A 1 111 ? 4.020 -14.039 16.634 1.00 79.31 111 PRO A C 1
ATOM 823 O O . PRO A 1 111 ? 3.891 -15.108 17.219 1.00 79.31 111 PRO A O 1
ATOM 826 N N . ASN A 1 112 ? 3.521 -12.910 17.143 1.00 86.94 112 ASN A N 1
ATOM 827 C CA . ASN A 1 112 ? 2.899 -12.759 18.465 1.00 86.94 112 ASN A CA 1
ATOM 828 C C . ASN A 1 112 ? 1.370 -12.575 18.406 1.00 86.94 112 ASN A C 1
ATOM 830 O O . ASN A 1 112 ? 0.776 -11.985 19.309 1.00 86.94 112 ASN A O 1
ATOM 834 N N . LEU A 1 113 ? 0.714 -13.076 17.357 1.00 89.00 113 LEU A N 1
ATOM 835 C CA . LEU A 1 113 ? -0.709 -12.830 17.112 1.00 89.00 113 LEU A CA 1
ATOM 836 C C . LEU A 1 113 ? -1.628 -13.375 18.225 1.00 89.00 113 LEU A C 1
ATOM 838 O O . LEU A 1 113 ? -2.589 -12.712 18.612 1.00 89.00 113 LEU A O 1
ATOM 842 N N . ALA A 1 114 ? -1.290 -14.527 18.815 1.00 91.38 114 ALA A N 1
ATOM 843 C CA . ALA A 1 114 ? -2.033 -15.097 19.944 1.00 91.38 114 ALA A CA 1
ATOM 844 C C . ALA A 1 114 ? -2.021 -14.192 21.191 1.00 91.38 114 ALA A C 1
ATOM 846 O O . ALA A 1 114 ? -3.026 -14.091 21.896 1.00 91.38 114 ALA A O 1
ATOM 847 N N . LEU A 1 115 ? -0.909 -13.489 21.443 1.00 93.38 115 LEU A N 1
ATOM 848 C CA . LEU A 1 115 ? -0.806 -12.532 22.546 1.00 93.38 115 LEU A CA 1
ATOM 849 C C . LEU A 1 115 ? -1.733 -11.333 22.317 1.00 93.38 115 LEU A C 1
ATOM 851 O O . LEU A 1 115 ? -2.429 -10.914 23.240 1.00 93.38 115 LEU A O 1
ATOM 855 N N . LEU A 1 116 ? -1.775 -10.813 21.086 1.00 92.88 116 LEU A N 1
ATOM 856 C CA . LEU A 1 116 ? -2.665 -9.709 20.722 1.00 92.88 116 LEU A CA 1
ATOM 857 C C . LEU A 1 116 ? -4.139 -10.108 20.848 1.00 92.88 116 LEU A C 1
ATOM 859 O O . LEU A 1 116 ? -4.921 -9.361 21.435 1.00 92.88 116 LEU A O 1
ATOM 863 N N . ALA A 1 117 ? -4.505 -11.300 20.369 1.00 94.00 117 ALA A N 1
ATOM 864 C CA . ALA A 1 117 ? -5.860 -11.829 20.508 1.00 94.00 117 ALA A CA 1
ATOM 865 C C . ALA A 1 117 ? -6.262 -11.954 21.988 1.00 94.00 117 ALA A C 1
ATOM 867 O O . ALA A 1 117 ? -7.319 -11.467 22.388 1.00 94.00 117 ALA A O 1
ATOM 868 N N . SER A 1 118 ? -5.379 -12.502 22.832 1.00 94.69 118 SER A N 1
ATOM 869 C CA . SER A 1 118 ? -5.614 -12.601 24.277 1.00 94.69 118 SER A CA 1
ATOM 870 C C . SER A 1 118 ? -5.745 -11.235 24.955 1.00 94.69 118 SER A C 1
ATOM 872 O O . SER A 1 118 ? -6.597 -11.067 25.826 1.00 94.69 118 SER A O 1
ATOM 874 N N . TRP A 1 119 ? -4.914 -10.257 24.587 1.00 94.25 119 TRP A N 1
ATOM 875 C CA . TRP A 1 119 ? -4.960 -8.903 25.146 1.00 94.25 119 TRP A CA 1
ATOM 876 C C . TRP A 1 119 ? -6.291 -8.203 24.834 1.00 94.25 119 TRP A C 1
ATOM 878 O O . TRP A 1 119 ? -6.937 -7.636 25.728 1.00 94.25 119 TRP A O 1
ATOM 888 N N . LEU A 1 120 ? -6.741 -8.304 23.582 1.00 93.69 120 LEU A N 1
ATOM 889 C CA . LEU A 1 120 ? -8.003 -7.725 23.124 1.00 93.69 120 LEU A CA 1
ATOM 890 C C . LEU A 1 120 ? -9.228 -8.547 23.552 1.00 93.69 120 LEU A C 1
ATOM 892 O O . LEU A 1 120 ? -10.343 -8.031 23.518 1.00 93.69 120 LEU A O 1
ATOM 896 N N . GLY A 1 121 ? -9.031 -9.783 24.018 1.00 91.75 121 GLY A N 1
ATOM 897 C CA . GLY A 1 121 ? -10.118 -10.716 24.313 1.00 91.75 121 GLY A CA 1
ATOM 898 C C . GLY A 1 121 ? -10.892 -11.102 23.052 1.00 91.75 121 GLY A C 1
ATOM 899 O O . GLY A 1 121 ? -12.115 -11.167 23.092 1.00 91.75 121 GLY A O 1
ATOM 900 N N . ALA A 1 122 ? -10.181 -11.282 21.938 1.00 93.75 122 ALA A N 1
ATOM 901 C CA . ALA A 1 122 ? -10.740 -11.557 20.622 1.00 93.75 122 ALA A CA 1
ATOM 902 C C . ALA A 1 122 ? -10.518 -13.018 20.209 1.00 93.75 122 ALA A C 1
ATOM 904 O O . ALA A 1 122 ? -9.533 -13.650 20.601 1.00 93.75 122 ALA A O 1
ATOM 905 N N . GLU A 1 123 ? -11.413 -13.535 19.371 1.00 95.69 123 GLU A N 1
ATOM 906 C CA . GLU A 1 123 ? -11.188 -14.795 18.666 1.00 95.69 123 GLU A CA 1
ATOM 907 C C . GLU A 1 123 ? -10.114 -14.620 17.586 1.00 95.69 123 GLU A C 1
ATOM 909 O O . GLU A 1 123 ? -10.013 -13.570 16.947 1.00 95.69 123 GLU A O 1
ATOM 914 N N . LEU A 1 124 ? -9.298 -15.657 17.390 1.00 94.88 124 LEU A N 1
ATOM 915 C CA . LEU A 1 124 ? -8.183 -15.635 16.453 1.00 94.88 124 LEU A CA 1
ATOM 916 C C . LEU A 1 124 ? -8.496 -16.468 15.209 1.00 94.88 124 LEU A C 1
ATOM 918 O O . LEU A 1 124 ? -8.738 -17.669 15.304 1.00 94.88 124 LEU A O 1
ATOM 922 N N . TYR A 1 125 ? -8.387 -15.840 14.040 1.00 93.38 125 TYR A N 1
ATOM 923 C CA . TYR A 1 125 ? -8.390 -16.506 12.743 1.00 93.38 125 TYR A CA 1
ATOM 924 C C . TYR A 1 125 ? -7.067 -16.247 12.013 1.00 93.38 125 TYR A C 1
ATOM 926 O O . TYR A 1 125 ? -6.613 -15.107 11.934 1.00 93.38 125 TYR A O 1
ATOM 934 N N . GLN A 1 126 ? -6.456 -17.298 11.463 1.00 92.44 126 GLN A N 1
ATOM 935 C CA . GLN A 1 126 ? -5.220 -17.218 10.684 1.00 92.44 126 GLN A CA 1
ATOM 936 C C . GLN A 1 126 ? -5.316 -18.133 9.461 1.00 92.44 126 GLN A C 1
ATOM 938 O O . GLN A 1 126 ? -5.792 -19.264 9.553 1.00 92.44 126 GLN A O 1
ATOM 943 N N . THR A 1 127 ? -4.850 -17.643 8.314 1.00 91.75 127 THR A N 1
ATOM 944 C CA . THR A 1 127 ? -4.777 -18.399 7.062 1.00 91.75 127 THR A CA 1
ATOM 945 C C . THR A 1 127 ? -3.594 -17.922 6.226 1.00 91.75 127 THR A C 1
ATOM 947 O O . THR A 1 127 ? -3.293 -16.730 6.214 1.00 91.75 127 THR A O 1
ATOM 950 N N . ASP A 1 128 ? -2.962 -18.845 5.500 1.00 90.19 128 ASP A N 1
ATOM 951 C CA . ASP A 1 128 ? -1.917 -18.544 4.510 1.00 90.19 128 ASP A CA 1
ATOM 952 C C . ASP A 1 128 ? -2.488 -18.452 3.081 1.00 90.19 128 ASP A C 1
ATOM 954 O O . ASP A 1 128 ? -1.751 -18.363 2.096 1.00 90.19 128 ASP A O 1
ATOM 958 N N . TYR A 1 129 ? -3.818 -18.507 2.940 1.00 92.69 129 TYR A N 1
ATOM 959 C CA . TYR A 1 129 ? -4.483 -18.441 1.645 1.00 92.69 129 TYR A CA 1
ATOM 960 C C . TYR A 1 129 ? -4.227 -17.100 0.948 1.00 92.69 129 TYR A C 1
ATOM 962 O O . TYR A 1 129 ? -4.545 -16.031 1.470 1.00 92.69 129 TYR A O 1
ATOM 970 N N . ARG A 1 130 ? -3.720 -17.169 -0.288 1.00 91.69 130 ARG A N 1
ATOM 971 C CA . ARG A 1 130 ? -3.517 -16.012 -1.161 1.00 91.69 130 ARG A CA 1
ATOM 972 C C . ARG A 1 130 ? -4.159 -16.275 -2.529 1.00 91.69 130 ARG A C 1
ATOM 974 O O . ARG A 1 130 ? -3.699 -17.180 -3.223 1.00 91.69 130 ARG A O 1
ATOM 981 N N . PRO A 1 131 ? -5.161 -15.479 -2.957 1.00 93.62 131 PRO A N 1
ATOM 982 C CA . PRO A 1 131 ? -5.864 -15.700 -4.226 1.00 93.62 131 PRO A CA 1
ATOM 983 C C . PRO A 1 131 ? -4.948 -15.723 -5.456 1.00 93.62 131 PRO A C 1
ATOM 985 O O . PRO A 1 131 ? -5.171 -16.487 -6.388 1.00 93.62 131 PRO A O 1
ATOM 988 N N . VAL A 1 132 ? -3.907 -14.884 -5.450 1.00 94.06 132 VAL A N 1
ATOM 989 C CA . VAL A 1 132 ? -2.871 -14.852 -6.488 1.00 94.06 132 VAL A CA 1
ATOM 990 C C . VAL A 1 132 ? -1.547 -15.273 -5.849 1.00 94.06 132 VAL A C 1
ATOM 992 O O . VAL A 1 132 ? -1.007 -14.493 -5.054 1.00 94.06 132 VAL A O 1
ATOM 995 N N . PRO A 1 133 ? -1.022 -16.475 -6.157 1.00 92.56 133 PRO A N 1
ATOM 996 C CA . PRO A 1 133 ? 0.219 -16.972 -5.574 1.00 92.56 133 PRO A CA 1
ATOM 997 C C . PRO A 1 133 ? 1.382 -16.001 -5.778 1.00 92.56 133 PRO A C 1
ATOM 999 O O . PRO A 1 133 ? 1.563 -15.449 -6.863 1.00 92.56 133 PRO A O 1
ATOM 1002 N N . LEU A 1 134 ? 2.190 -15.810 -4.734 1.00 93.62 134 LEU A N 1
ATOM 1003 C CA . LEU A 1 134 ? 3.405 -15.008 -4.821 1.00 93.62 134 LEU A CA 1
ATOM 1004 C C . LEU A 1 134 ? 4.596 -15.904 -5.139 1.00 93.62 134 LEU A C 1
ATOM 1006 O O . LEU A 1 134 ? 4.922 -16.804 -4.366 1.00 93.62 134 LEU A O 1
ATOM 1010 N N . GLN A 1 135 ? 5.259 -15.620 -6.254 1.00 94.06 135 GLN A N 1
ATOM 1011 C CA . GLN A 1 135 ? 6.539 -16.227 -6.593 1.00 94.06 135 GLN A CA 1
ATOM 1012 C C . GLN A 1 135 ? 7.662 -15.281 -6.176 1.00 94.06 135 GLN A C 1
ATOM 1014 O O . GLN A 1 135 ? 7.800 -14.186 -6.719 1.00 94.06 135 GLN A O 1
ATOM 1019 N N . GLU A 1 136 ? 8.450 -15.705 -5.196 1.00 95.75 136 GLU A N 1
ATOM 1020 C CA . GLU A 1 136 ? 9.578 -14.935 -4.678 1.00 95.75 136 GLU A CA 1
ATOM 1021 C C . GLU A 1 136 ? 10.870 -15.481 -5.268 1.00 95.75 136 GLU A C 1
ATOM 1023 O O . GLU A 1 136 ? 11.105 -16.691 -5.245 1.00 95.75 136 GLU A O 1
ATOM 1028 N N . HIS A 1 137 ? 11.700 -14.577 -5.778 1.00 96.94 137 HIS A N 1
ATOM 1029 C CA . HIS A 1 137 ? 12.961 -14.921 -6.409 1.00 96.94 137 HIS A CA 1
ATOM 1030 C C . HIS A 1 137 ? 14.067 -13.961 -5.977 1.00 96.94 137 HIS A C 1
ATOM 1032 O O . HIS A 1 137 ? 13.819 -12.779 -5.734 1.00 96.94 137 HIS A O 1
ATOM 1038 N N . LEU A 1 138 ? 15.297 -14.465 -5.950 1.00 97.38 138 LEU A N 1
ATOM 1039 C CA . LEU A 1 138 ? 16.514 -13.682 -5.762 1.00 97.38 138 LEU A CA 1
ATOM 1040 C C . LEU A 1 138 ? 17.322 -13.722 -7.056 1.00 97.38 138 LEU A C 1
ATOM 1042 O O . LEU A 1 138 ? 17.570 -14.798 -7.582 1.00 97.38 138 LEU A O 1
ATOM 1046 N N . LYS A 1 139 ? 17.763 -12.575 -7.569 1.00 96.50 139 LYS A N 1
ATOM 1047 C CA . LYS A 1 139 ? 18.646 -12.521 -8.740 1.00 96.50 139 LYS A CA 1
ATOM 1048 C C . LYS A 1 139 ? 20.062 -12.146 -8.310 1.00 96.50 139 LYS A C 1
ATOM 1050 O O . LYS A 1 139 ? 20.244 -11.112 -7.676 1.00 96.50 139 LYS A O 1
ATOM 1055 N N . VAL A 1 140 ? 21.054 -12.942 -8.707 1.00 96.00 140 VAL A N 1
ATOM 1056 C CA . VAL A 1 140 ? 22.486 -12.653 -8.520 1.00 96.00 140 VAL A CA 1
ATOM 1057 C C . VAL A 1 140 ? 23.190 -12.801 -9.867 1.00 96.00 140 VAL A C 1
ATOM 1059 O O . VAL A 1 140 ? 23.224 -13.882 -10.451 1.00 96.00 140 VAL A O 1
ATOM 1062 N N . GLY A 1 141 ? 23.728 -11.701 -10.398 1.00 94.56 141 GLY A N 1
ATOM 1063 C CA . GLY A 1 141 ? 24.283 -11.682 -11.754 1.00 94.56 141 GLY A CA 1
ATOM 1064 C C . GLY A 1 141 ? 23.219 -12.046 -12.794 1.00 94.56 141 GLY A C 1
ATOM 1065 O O . GLY A 1 141 ? 22.211 -11.346 -12.922 1.00 94.56 141 GLY A O 1
ATOM 1066 N N . CYS A 1 142 ? 23.422 -13.140 -13.528 1.00 96.00 142 CYS A N 1
ATOM 1067 C CA . CYS A 1 142 ? 22.436 -13.660 -14.480 1.00 96.00 142 CYS A CA 1
ATOM 1068 C C . CYS A 1 142 ? 21.544 -14.760 -13.894 1.00 96.00 142 CYS A C 1
ATOM 1070 O O . CYS A 1 142 ? 20.560 -15.121 -14.527 1.00 96.00 142 CYS A O 1
ATOM 1072 N N . ASP A 1 143 ? 21.850 -15.302 -12.721 1.00 97.62 143 ASP A N 1
ATOM 1073 C CA . ASP A 1 143 ? 21.116 -16.441 -12.179 1.00 97.62 143 ASP A CA 1
ATOM 1074 C C . ASP A 1 143 ? 19.981 -15.955 -11.262 1.00 97.62 143 ASP A C 1
ATOM 1076 O O . ASP A 1 143 ? 20.142 -15.030 -10.461 1.00 97.62 143 ASP A O 1
ATOM 1080 N N . ILE A 1 144 ? 18.804 -16.557 -11.419 1.00 97.88 144 ILE A N 1
ATOM 1081 C CA . ILE A 1 144 ? 17.602 -16.314 -10.621 1.00 97.88 144 ILE A CA 1
ATOM 1082 C C . ILE A 1 144 ? 17.329 -17.571 -9.801 1.00 97.88 144 ILE A C 1
ATOM 1084 O O . ILE A 1 144 ? 17.214 -18.672 -10.346 1.00 97.88 144 ILE A O 1
ATOM 1088 N N . TYR A 1 145 ? 17.207 -17.376 -8.496 1.00 98.19 145 TYR A N 1
ATOM 1089 C CA . TYR A 1 145 ? 17.065 -18.398 -7.476 1.00 98.19 145 TYR A CA 1
ATOM 1090 C C . TYR A 1 145 ? 15.667 -18.358 -6.861 1.00 98.19 145 TYR A C 1
ATOM 1092 O O . TYR A 1 145 ? 15.089 -17.279 -6.715 1.00 98.19 145 TYR A O 1
ATOM 1100 N N . ASP A 1 146 ? 15.139 -19.515 -6.473 1.00 97.31 146 ASP A N 1
ATOM 1101 C CA . ASP A 1 146 ? 13.927 -19.610 -5.654 1.00 97.31 146 ASP A CA 1
ATOM 1102 C C . ASP A 1 146 ? 14.224 -19.492 -4.145 1.00 97.31 146 ASP A C 1
ATOM 1104 O O . ASP A 1 146 ? 15.356 -19.255 -3.715 1.00 97.31 146 ASP A O 1
ATOM 1108 N N . LYS A 1 147 ? 13.191 -19.694 -3.315 1.00 95.38 147 LYS A N 1
ATOM 1109 C CA . LYS A 1 147 ? 13.287 -19.676 -1.844 1.00 95.38 147 LYS A CA 1
ATOM 1110 C C . LYS A 1 147 ? 14.237 -20.729 -1.261 1.00 95.38 147 LYS A C 1
ATOM 1112 O O . LYS A 1 147 ? 14.685 -20.568 -0.131 1.00 95.38 147 LYS A O 1
ATOM 1117 N N . SER A 1 148 ? 14.520 -21.803 -1.998 1.00 96.31 148 SER A N 1
ATOM 1118 C CA . SER A 1 148 ? 15.451 -22.863 -1.597 1.00 96.31 148 SER A CA 1
ATOM 1119 C C . SER A 1 148 ? 16.890 -22.600 -2.050 1.00 96.31 148 SER A C 1
ATOM 1121 O O . SER A 1 148 ? 17.766 -23.429 -1.812 1.00 96.31 148 SER A O 1
ATOM 1123 N N . LEU A 1 149 ? 17.143 -21.437 -2.666 1.00 95.69 149 LEU A N 1
ATOM 1124 C CA . LEU A 1 149 ? 18.414 -21.064 -3.288 1.00 95.69 149 LEU A CA 1
ATOM 1125 C C . LEU A 1 149 ? 18.806 -21.986 -4.454 1.00 95.69 149 LEU A C 1
ATOM 1127 O O . LEU A 1 149 ? 19.985 -22.090 -4.800 1.00 95.69 149 LEU A O 1
ATOM 1131 N N . ALA A 1 150 ? 17.830 -22.630 -5.096 1.00 97.56 150 ALA A N 1
ATOM 1132 C CA . ALA A 1 150 ? 18.044 -23.370 -6.331 1.00 97.56 150 ALA A CA 1
ATOM 1133 C C . ALA A 1 150 ? 17.920 -22.426 -7.532 1.00 97.56 150 ALA A C 1
ATOM 1135 O O . ALA A 1 150 ? 17.012 -21.597 -7.582 1.00 97.56 150 ALA A O 1
ATOM 1136 N N . VAL A 1 151 ? 18.818 -22.553 -8.515 1.00 97.69 151 VAL A N 1
ATOM 1137 C CA . VAL A 1 151 ? 18.728 -21.782 -9.765 1.00 97.69 151 VAL A CA 1
ATOM 1138 C C . VAL A 1 151 ? 17.516 -22.269 -10.557 1.00 97.69 151 VAL A C 1
ATOM 1140 O O . VAL A 1 151 ? 17.503 -23.400 -11.040 1.00 97.69 151 VAL A O 1
ATOM 1143 N N . VAL A 1 152 ? 16.518 -21.404 -10.722 1.00 97.75 152 VAL A N 1
ATOM 1144 C CA . VAL A 1 152 ? 15.287 -21.699 -11.475 1.00 97.75 152 VAL A CA 1
ATOM 1145 C C . VAL A 1 152 ? 15.292 -21.099 -12.873 1.00 97.75 152 VAL A C 1
ATOM 1147 O O . VAL A 1 152 ? 14.578 -21.569 -13.758 1.00 97.75 152 VAL A O 1
ATOM 1150 N N . ARG A 1 153 ? 16.098 -20.058 -13.098 1.00 97.00 153 ARG A N 1
ATOM 1151 C CA . ARG A 1 153 ? 16.205 -19.395 -14.398 1.00 97.00 153 ARG A CA 1
ATOM 1152 C C . ARG A 1 153 ? 17.556 -18.706 -14.544 1.00 97.00 153 ARG A C 1
ATOM 1154 O O . ARG A 1 153 ? 17.993 -18.008 -13.640 1.00 97.00 153 ARG A O 1
ATOM 1161 N N . ARG A 1 154 ? 18.172 -18.822 -15.722 1.00 96.56 154 ARG A N 1
ATOM 1162 C CA . ARG A 1 154 ? 19.307 -17.980 -16.125 1.00 96.56 154 ARG A CA 1
ATOM 1163 C C . ARG A 1 154 ? 18.808 -16.860 -17.032 1.00 96.56 154 ARG A C 1
ATOM 1165 O O . ARG A 1 154 ? 18.368 -17.101 -18.155 1.00 96.56 154 ARG A O 1
ATOM 1172 N N . PHE A 1 155 ? 18.813 -15.642 -16.515 1.00 96.25 155 PHE A N 1
ATOM 1173 C CA . PHE A 1 155 ? 18.382 -14.440 -17.207 1.00 96.25 155 PHE A CA 1
ATOM 1174 C C . PHE A 1 155 ? 19.364 -14.061 -18.319 1.00 96.25 155 PHE A C 1
ATOM 1176 O O . PHE A 1 155 ? 20.574 -14.011 -18.107 1.00 96.25 155 PHE A O 1
ATOM 1183 N N . THR A 1 156 ? 18.825 -13.770 -19.501 1.00 94.69 156 THR A N 1
ATOM 1184 C CA . THR A 1 156 ? 19.587 -13.255 -20.642 1.00 94.69 156 THR A CA 1
ATOM 1185 C C . THR A 1 156 ? 18.989 -11.904 -21.024 1.00 94.69 156 THR A C 1
ATOM 1187 O O . THR A 1 156 ? 17.826 -11.871 -21.430 1.00 94.69 156 THR A O 1
ATOM 1190 N N . PRO A 1 157 ? 19.723 -10.789 -20.865 1.00 92.81 157 PRO A N 1
ATOM 1191 C CA . PRO A 1 157 ? 19.181 -9.466 -21.132 1.00 92.81 157 PRO A CA 1
ATOM 1192 C C . PRO A 1 157 ? 18.882 -9.285 -22.625 1.00 92.81 157 PRO A C 1
ATOM 1194 O O . PRO A 1 157 ? 19.755 -9.446 -23.477 1.00 92.81 157 PRO A O 1
ATOM 1197 N N . ALA A 1 158 ? 17.645 -8.903 -22.940 1.00 90.81 158 ALA A N 1
ATOM 1198 C CA . ALA A 1 158 ? 17.252 -8.483 -24.283 1.00 90.81 158 ALA A CA 1
ATOM 1199 C C . ALA A 1 158 ? 17.818 -7.094 -24.623 1.00 90.81 158 ALA A C 1
ATOM 1201 O O . ALA A 1 158 ? 18.082 -6.790 -25.786 1.00 90.81 158 ALA A O 1
ATOM 1202 N N . LEU A 1 159 ? 18.012 -6.254 -23.601 1.00 89.00 159 LEU A N 1
ATOM 1203 C CA . LEU A 1 159 ? 18.553 -4.904 -23.719 1.00 89.00 159 LEU A CA 1
ATOM 1204 C C . LEU A 1 159 ? 19.908 -4.819 -23.023 1.00 89.00 159 LEU A C 1
ATOM 1206 O O . LEU A 1 159 ? 20.020 -5.148 -21.846 1.00 89.00 159 LEU A O 1
ATOM 1210 N N . HIS A 1 160 ? 20.917 -4.324 -23.736 1.00 88.62 160 HIS A N 1
ATOM 1211 C CA . HIS A 1 160 ? 22.241 -4.066 -23.174 1.00 88.62 160 HIS A CA 1
ATOM 1212 C C . HIS A 1 160 ? 22.390 -2.569 -22.915 1.00 88.62 160 HIS A C 1
ATOM 1214 O O . HIS A 1 160 ? 22.674 -1.795 -23.829 1.00 88.62 160 HIS A O 1
ATOM 1220 N N . VAL A 1 161 ? 22.171 -2.164 -21.664 1.00 88.88 161 VAL A N 1
ATOM 1221 C CA . VAL A 1 161 ? 22.203 -0.759 -21.247 1.00 88.88 161 VAL A CA 1
ATOM 1222 C C . VAL A 1 161 ? 23.494 -0.494 -20.483 1.00 88.88 161 VAL A C 1
ATOM 1224 O O . VAL A 1 161 ? 23.838 -1.198 -19.536 1.00 88.88 161 VAL A O 1
ATOM 1227 N N . LYS A 1 162 ? 24.244 0.529 -20.901 1.00 87.75 162 LYS A N 1
ATOM 1228 C CA . LYS A 1 162 ? 25.520 0.870 -20.264 1.00 87.75 162 LYS A CA 1
ATOM 1229 C C . LYS A 1 162 ? 25.288 1.335 -18.821 1.00 87.75 162 LYS A C 1
ATOM 1231 O O . LYS A 1 162 ? 24.610 2.337 -18.609 1.00 87.75 162 LYS A O 1
ATOM 1236 N N . GLY A 1 163 ? 25.924 0.662 -17.861 1.00 86.12 163 GLY A N 1
ATOM 1237 C CA . GLY A 1 163 ? 25.806 0.973 -16.432 1.00 86.12 163 GLY A CA 1
ATOM 1238 C C . GLY A 1 163 ? 24.585 0.352 -15.743 1.00 86.12 163 GLY A C 1
ATOM 1239 O O . GLY A 1 163 ? 24.265 0.762 -14.632 1.00 86.12 163 GLY A O 1
ATOM 1240 N N . ASP A 1 164 ? 23.909 -0.601 -16.393 1.00 89.81 164 ASP A N 1
ATOM 1241 C CA . ASP A 1 164 ? 22.842 -1.427 -15.814 1.00 89.81 164 ASP A CA 1
ATOM 1242 C C . ASP A 1 164 ? 23.344 -2.865 -15.595 1.00 89.81 164 ASP A C 1
ATOM 1244 O O . ASP A 1 164 ? 22.898 -3.808 -16.250 1.00 89.81 164 ASP A O 1
ATOM 1248 N N . ASP A 1 165 ? 24.314 -3.026 -14.692 1.00 88.00 165 ASP A N 1
ATOM 1249 C CA . ASP A 1 165 ? 24.967 -4.320 -14.427 1.00 88.00 165 ASP A CA 1
ATOM 1250 C C . ASP A 1 165 ? 23.988 -5.367 -13.853 1.00 88.00 165 ASP A C 1
ATOM 1252 O O . ASP A 1 165 ? 24.180 -6.574 -14.000 1.00 88.00 165 ASP A O 1
ATOM 1256 N N . ASP A 1 166 ? 22.894 -4.902 -13.244 1.00 92.62 166 ASP A N 1
ATOM 1257 C CA . ASP A 1 166 ? 21.832 -5.743 -12.694 1.00 92.62 166 ASP A CA 1
ATOM 1258 C C . ASP A 1 166 ? 20.706 -6.041 -13.694 1.00 92.62 166 ASP A C 1
ATOM 1260 O O . ASP A 1 166 ? 19.775 -6.788 -13.368 1.00 92.62 166 ASP A O 1
ATOM 1264 N N . HIS A 1 167 ? 20.802 -5.542 -14.926 1.00 95.69 167 HIS A N 1
ATOM 1265 C CA . HIS A 1 167 ? 19.832 -5.762 -15.998 1.00 95.69 167 HIS A CA 1
ATOM 1266 C C . HIS A 1 167 ? 18.402 -5.296 -15.662 1.00 95.69 167 HIS A C 1
ATOM 1268 O O . HIS A 1 167 ? 17.420 -5.878 -16.141 1.00 95.69 167 HIS A O 1
ATOM 1274 N N . ILE A 1 168 ? 18.258 -4.264 -14.829 1.00 95.69 168 ILE A N 1
ATOM 1275 C CA . ILE A 1 168 ? 16.967 -3.760 -14.354 1.00 95.69 168 ILE A CA 1
ATOM 1276 C C . ILE A 1 168 ? 16.106 -3.279 -15.521 1.00 95.69 168 ILE A C 1
ATOM 1278 O O . ILE A 1 168 ? 14.919 -3.604 -15.588 1.00 95.69 168 ILE A O 1
ATOM 1282 N N . VAL A 1 169 ? 16.692 -2.557 -16.479 1.00 95.69 169 VAL A N 1
ATOM 1283 C CA . VAL A 1 169 ? 15.962 -2.045 -17.646 1.00 95.69 169 VAL A CA 1
ATOM 1284 C C . VAL A 1 169 ? 15.487 -3.200 -18.523 1.00 95.69 169 VAL A C 1
ATOM 1286 O O . VAL A 1 169 ? 14.350 -3.189 -18.995 1.00 95.69 169 VAL A O 1
ATOM 1289 N N . SER A 1 170 ? 16.315 -4.235 -18.694 1.00 95.62 170 SER A N 1
ATOM 1290 C CA . SER A 1 170 ? 15.931 -5.412 -19.476 1.00 95.62 170 SER A CA 1
ATOM 1291 C C . SER A 1 170 ? 14.831 -6.239 -18.803 1.00 95.62 170 SER A C 1
ATOM 1293 O O . SER A 1 170 ? 13.983 -6.775 -19.513 1.00 95.62 170 SER A O 1
ATOM 1295 N N . LEU A 1 171 ? 14.824 -6.354 -17.471 1.00 96.06 171 LEU A N 1
ATOM 1296 C CA . LEU A 1 171 ? 13.754 -7.027 -16.720 1.00 9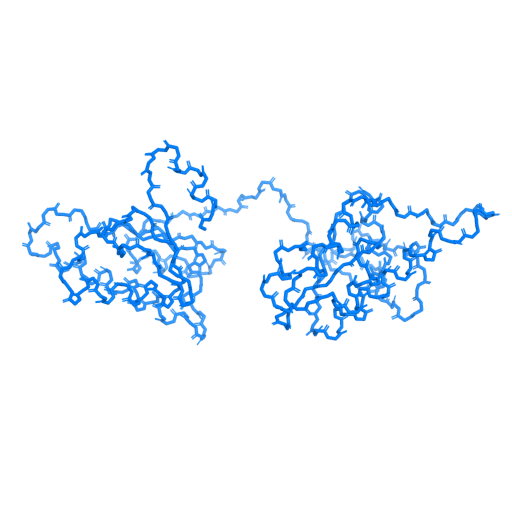6.06 171 LEU A CA 1
ATOM 1297 C C . LEU A 1 171 ? 12.426 -6.269 -16.823 1.00 96.06 171 LEU A C 1
ATOM 1299 O O . LEU A 1 171 ? 11.368 -6.870 -17.020 1.00 96.06 171 LEU A O 1
ATOM 1303 N N . CYS A 1 172 ? 12.482 -4.937 -16.742 1.00 95.81 172 CYS A N 1
ATOM 1304 C CA . CYS A 1 172 ? 11.309 -4.092 -16.953 1.00 95.81 172 CYS A CA 1
ATOM 1305 C C . CYS A 1 172 ? 10.771 -4.253 -18.371 1.00 95.81 172 CYS A C 1
ATOM 1307 O O . CYS A 1 172 ? 9.574 -4.445 -18.559 1.00 95.81 172 CYS A O 1
ATOM 1309 N N . TYR A 1 173 ? 11.658 -4.219 -19.365 1.00 95.00 173 TYR A N 1
ATOM 1310 C CA . TYR A 1 173 ? 11.288 -4.419 -20.758 1.00 95.00 173 TYR A CA 1
ATOM 1311 C C . TYR A 1 173 ? 10.606 -5.771 -20.993 1.00 95.00 173 TYR A C 1
ATOM 1313 O O . TYR A 1 173 ? 9.542 -5.803 -21.605 1.00 95.00 173 TYR A O 1
ATOM 1321 N N . GLU A 1 174 ? 11.173 -6.865 -20.472 1.00 94.62 174 GLU A N 1
ATOM 1322 C CA . GLU A 1 174 ? 10.563 -8.199 -20.548 1.00 94.62 174 GLU A CA 1
ATOM 1323 C C . GLU A 1 174 ? 9.141 -8.199 -19.973 1.00 94.62 174 GLU A C 1
ATOM 1325 O O . GLU A 1 174 ? 8.205 -8.636 -20.639 1.00 94.62 174 GLU A O 1
ATOM 1330 N N . THR A 1 175 ? 8.963 -7.623 -18.782 1.00 94.31 175 THR A N 1
ATOM 1331 C CA . THR A 1 175 ? 7.666 -7.591 -18.090 1.00 94.31 175 THR A CA 1
ATOM 1332 C C . THR A 1 175 ? 6.621 -6.796 -18.875 1.00 94.31 175 THR A C 1
ATOM 1334 O O . THR A 1 175 ? 5.499 -7.258 -19.081 1.00 94.31 175 THR A O 1
ATOM 1337 N N . VAL A 1 176 ? 6.985 -5.605 -19.358 1.00 93.25 176 VAL A N 1
ATOM 1338 C CA . VAL A 1 176 ? 6.046 -4.738 -20.083 1.00 93.25 176 VAL A CA 1
ATOM 1339 C C . VAL A 1 176 ? 5.732 -5.293 -21.473 1.00 93.25 176 VAL A C 1
ATOM 1341 O O . VAL A 1 176 ? 4.599 -5.179 -21.940 1.00 93.25 176 VAL A O 1
ATOM 1344 N N . ARG A 1 177 ? 6.685 -5.971 -22.121 1.00 91.38 177 ARG A N 1
ATOM 1345 C CA . ARG A 1 177 ? 6.449 -6.667 -23.394 1.00 91.38 177 ARG A CA 1
ATOM 1346 C C . ARG A 1 177 ? 5.429 -7.800 -23.257 1.00 91.38 177 ARG A C 1
ATOM 1348 O O . ARG A 1 177 ? 4.658 -8.028 -24.183 1.00 91.38 177 ARG A O 1
ATOM 1355 N N . GLU A 1 178 ? 5.375 -8.461 -22.105 1.00 91.31 178 GLU A N 1
ATOM 1356 C CA . GLU A 1 178 ? 4.345 -9.458 -21.783 1.00 91.31 178 GLU A CA 1
ATOM 1357 C C . GLU A 1 178 ? 2.971 -8.840 -21.450 1.00 91.31 178 GLU A C 1
ATOM 1359 O O . GLU A 1 178 ? 2.049 -9.556 -21.058 1.00 91.31 178 GLU A O 1
ATOM 1364 N N . GLY A 1 179 ? 2.812 -7.517 -21.583 1.00 90.75 179 GLY A N 1
ATOM 1365 C CA . GLY A 1 179 ? 1.573 -6.809 -21.257 1.00 90.75 179 GLY A CA 1
ATOM 1366 C C . GLY A 1 179 ? 1.329 -6.668 -19.753 1.00 90.75 179 GLY A C 1
ATOM 1367 O O . GLY A 1 179 ? 0.188 -6.483 -19.334 1.00 90.75 179 GLY A O 1
ATOM 1368 N N . ARG A 1 180 ? 2.380 -6.781 -18.931 1.00 93.38 180 ARG A N 1
ATOM 1369 C CA . ARG A 1 180 ? 2.318 -6.670 -17.467 1.00 93.38 180 ARG A CA 1
ATOM 1370 C C . ARG A 1 180 ? 2.920 -5.344 -16.995 1.00 93.38 180 ARG A C 1
ATOM 1372 O O . ARG A 1 180 ? 3.687 -4.703 -17.706 1.00 93.38 180 ARG A O 1
ATOM 1379 N N . SER A 1 181 ? 2.594 -4.934 -15.774 1.00 93.75 181 SER A N 1
ATOM 1380 C CA . SER A 1 181 ? 3.209 -3.778 -15.115 1.00 93.75 181 SER A CA 1
ATOM 1381 C C . SER A 1 181 ? 4.282 -4.214 -14.115 1.00 93.75 181 SER A C 1
ATOM 1383 O O . SER A 1 181 ? 4.277 -5.342 -13.623 1.00 93.75 181 SER A O 1
ATOM 1385 N N . VAL A 1 182 ? 5.218 -3.311 -13.815 1.00 95.50 182 VAL A N 1
ATOM 1386 C CA . VAL A 1 182 ? 6.322 -3.549 -12.878 1.00 95.50 182 VAL A CA 1
ATOM 1387 C C . VAL A 1 182 ? 6.394 -2.422 -11.850 1.00 95.50 182 VAL A C 1
ATOM 1389 O O . VAL A 1 182 ? 6.283 -1.248 -12.200 1.00 95.50 182 VAL A O 1
ATOM 1392 N N . LEU A 1 183 ? 6.597 -2.780 -10.580 1.00 96.62 183 LEU A N 1
ATOM 1393 C CA . LEU A 1 183 ? 6.862 -1.840 -9.492 1.00 96.62 183 LEU A CA 1
ATOM 1394 C C . LEU A 1 183 ? 8.302 -2.029 -9.004 1.00 96.62 183 LEU A C 1
ATOM 1396 O O . LEU A 1 183 ? 8.682 -3.127 -8.604 1.00 96.62 183 LEU A O 1
ATOM 1400 N N . LEU A 1 184 ? 9.094 -0.956 -9.031 1.00 95.44 184 LEU A N 1
ATOM 1401 C CA . LEU A 1 184 ? 10.499 -0.968 -8.624 1.00 95.44 184 LEU A CA 1
ATOM 1402 C C . LEU A 1 184 ? 10.695 -0.200 -7.319 1.00 95.44 184 LEU A C 1
ATOM 1404 O O . LEU A 1 184 ? 10.491 1.015 -7.263 1.00 95.44 184 LEU A O 1
ATOM 1408 N N . PHE A 1 185 ? 11.157 -0.895 -6.282 1.00 95.06 185 PHE A N 1
ATOM 1409 C CA . PHE A 1 185 ? 11.558 -0.261 -5.031 1.00 95.06 185 PHE A CA 1
ATOM 1410 C C . PHE A 1 185 ? 13.023 0.164 -5.083 1.00 95.06 185 PHE A C 1
ATOM 1412 O O . PHE A 1 185 ? 13.910 -0.593 -5.466 1.00 95.06 185 PHE A O 1
ATOM 1419 N N . CYS A 1 186 ? 13.254 1.412 -4.697 1.00 93.00 186 CYS A N 1
ATOM 1420 C CA . CYS A 1 186 ? 14.513 2.121 -4.856 1.00 93.00 186 CYS A CA 1
ATOM 1421 C C . CYS A 1 186 ? 14.996 2.617 -3.484 1.00 93.00 186 CYS A C 1
ATOM 1423 O O . CYS A 1 186 ? 14.175 3.114 -2.710 1.00 93.00 186 CYS A O 1
ATOM 1425 N N . PRO A 1 187 ? 16.305 2.575 -3.173 1.00 92.94 187 PRO A N 1
ATOM 1426 C CA . PRO A 1 187 ? 16.810 2.957 -1.854 1.00 92.94 187 PRO A CA 1
ATOM 1427 C C . PRO A 1 187 ? 16.803 4.474 -1.612 1.00 92.94 187 PRO A C 1
ATOM 1429 O O . PRO A 1 187 ? 16.889 4.918 -0.471 1.00 92.94 187 PRO A O 1
ATOM 1432 N N . SER A 1 188 ? 16.724 5.301 -2.663 1.00 92.56 188 SER A N 1
ATOM 1433 C CA . SER A 1 188 ? 16.702 6.760 -2.521 1.00 92.56 188 SER A CA 1
ATOM 1434 C C . SER A 1 188 ? 15.847 7.444 -3.583 1.00 92.56 188 SER A C 1
ATOM 1436 O O . SER A 1 188 ? 15.694 6.938 -4.694 1.00 92.56 188 SER A O 1
ATOM 1438 N N . LYS A 1 189 ? 15.359 8.650 -3.256 1.00 91.25 189 LYS A N 1
ATOM 1439 C CA . LYS A 1 189 ? 14.568 9.507 -4.160 1.00 91.25 189 LYS A CA 1
ATOM 1440 C C . LYS A 1 189 ? 15.289 9.769 -5.486 1.00 91.25 189 LYS A C 1
ATOM 1442 O O . LYS A 1 189 ? 14.710 9.608 -6.553 1.00 91.25 189 LYS A O 1
ATOM 1447 N N . ILE A 1 190 ? 16.580 10.100 -5.397 1.00 91.88 190 ILE A N 1
ATOM 1448 C CA . ILE A 1 190 ? 17.433 10.391 -6.556 1.00 91.88 190 ILE A CA 1
ATOM 1449 C C . ILE A 1 190 ? 17.600 9.144 -7.431 1.00 91.88 190 ILE A C 1
ATOM 1451 O O . ILE A 1 190 ? 17.644 9.255 -8.655 1.00 91.88 190 ILE A O 1
ATOM 1455 N N . TRP A 1 191 ? 17.695 7.956 -6.825 1.00 92.94 191 TRP A N 1
ATOM 1456 C CA . TRP A 1 191 ? 17.805 6.715 -7.589 1.00 92.94 191 TRP A CA 1
ATOM 1457 C C . TRP A 1 191 ? 16.505 6.398 -8.331 1.00 92.94 191 TRP A C 1
ATOM 1459 O O . TRP A 1 191 ? 16.587 6.042 -9.502 1.00 92.94 191 TRP A O 1
ATOM 1469 N N . CYS A 1 192 ? 15.333 6.645 -7.723 1.00 93.19 192 CYS A N 1
ATOM 1470 C CA . CYS A 1 192 ? 14.050 6.537 -8.427 1.00 93.19 192 CYS A CA 1
ATOM 1471 C C . CYS A 1 192 ? 14.056 7.377 -9.709 1.00 93.19 192 CYS A C 1
ATOM 1473 O O . CYS A 1 192 ? 13.791 6.851 -10.783 1.00 93.19 192 CYS A O 1
ATOM 1475 N N . GLU A 1 193 ? 14.388 8.668 -9.595 1.00 93.12 193 GLU A N 1
ATOM 1476 C CA . GLU A 1 193 ? 14.388 9.619 -10.715 1.00 93.12 193 GLU A CA 1
ATOM 1477 C C . GLU A 1 193 ? 15.357 9.217 -11.832 1.00 93.12 193 GLU A C 1
ATOM 1479 O O . GLU A 1 193 ? 14.995 9.227 -13.008 1.00 93.12 193 GLU A O 1
ATOM 1484 N N . LYS A 1 194 ? 16.585 8.826 -11.473 1.00 93.25 194 LYS A N 1
ATOM 1485 C CA . LYS A 1 194 ? 17.594 8.388 -12.448 1.00 93.25 194 LYS A CA 1
ATOM 1486 C C . LYS A 1 194 ? 17.187 7.100 -13.156 1.00 93.25 194 LYS A C 1
ATOM 1488 O O . LYS A 1 194 ? 17.407 6.974 -14.360 1.00 93.25 194 LYS A O 1
ATOM 1493 N N . LEU A 1 195 ? 16.616 6.151 -12.417 1.00 94.06 195 LEU A N 1
ATOM 1494 C CA . LEU A 1 195 ? 16.239 4.851 -12.957 1.00 94.06 195 LEU A CA 1
ATOM 1495 C C . LEU A 1 195 ? 15.081 4.980 -13.949 1.00 94.06 195 LEU A C 1
ATOM 1497 O O . LEU A 1 195 ? 15.167 4.437 -15.048 1.00 94.06 195 LEU A O 1
ATOM 1501 N N . VAL A 1 196 ? 14.048 5.765 -13.624 1.00 95.25 196 VAL A N 1
ATOM 1502 C CA . VAL A 1 196 ? 12.932 5.989 -14.559 1.00 95.25 196 VAL A CA 1
ATOM 1503 C C . VAL A 1 196 ? 13.360 6.729 -15.820 1.00 95.25 196 VAL A C 1
ATOM 1505 O O . VAL A 1 196 ? 12.859 6.423 -16.899 1.00 95.25 196 VAL A O 1
ATOM 1508 N N . ASP A 1 197 ? 14.317 7.653 -15.711 1.00 94.69 197 ASP A N 1
ATOM 1509 C CA . ASP A 1 197 ? 14.910 8.319 -16.871 1.00 94.69 197 ASP A CA 1
ATOM 1510 C C . ASP A 1 197 ? 15.657 7.341 -17.776 1.00 94.69 197 ASP A C 1
ATOM 1512 O O . ASP A 1 197 ? 15.564 7.444 -19.000 1.00 94.69 197 ASP A O 1
ATOM 1516 N N . SER A 1 198 ? 16.398 6.403 -17.180 1.00 95.06 198 SER A N 1
ATOM 1517 C CA . SER A 1 198 ? 17.106 5.354 -17.915 1.00 95.06 198 SER A CA 1
ATOM 1518 C C . SER A 1 198 ? 16.117 4.468 -18.676 1.00 95.06 198 SER A C 1
ATOM 1520 O O . SER A 1 198 ? 16.219 4.332 -19.893 1.00 95.06 198 SER A O 1
ATOM 1522 N N . ILE A 1 199 ? 15.085 3.958 -17.992 1.00 95.56 199 ILE A N 1
ATOM 1523 C CA . ILE A 1 199 ? 14.071 3.083 -18.602 1.00 95.56 199 ILE A CA 1
ATOM 1524 C C . ILE A 1 199 ? 13.318 3.815 -19.723 1.00 95.56 199 ILE A C 1
ATOM 1526 O O . ILE A 1 199 ? 13.196 3.290 -20.829 1.00 95.56 199 ILE A O 1
ATOM 1530 N N . ALA A 1 200 ? 12.855 5.046 -19.478 1.00 95.44 200 ALA A N 1
ATOM 1531 C CA . ALA A 1 200 ? 12.122 5.824 -20.478 1.00 95.44 200 ALA A CA 1
ATOM 1532 C C . ALA A 1 200 ? 12.972 6.128 -21.721 1.00 95.44 200 ALA A C 1
ATOM 1534 O O . ALA A 1 200 ? 12.469 6.088 -22.845 1.00 95.44 200 ALA A O 1
ATOM 1535 N N . ARG A 1 201 ? 14.267 6.409 -21.533 1.00 94.62 201 ARG A N 1
ATOM 1536 C CA . ARG A 1 201 ? 15.206 6.626 -22.637 1.00 94.62 201 ARG A CA 1
ATOM 1537 C C . ARG A 1 201 ? 15.378 5.372 -23.481 1.00 94.62 201 ARG A C 1
ATOM 1539 O O . ARG A 1 201 ? 15.367 5.472 -24.703 1.00 94.62 201 ARG A O 1
ATOM 1546 N N . GLU A 1 202 ? 15.496 4.205 -22.861 1.00 93.56 202 GLU A N 1
ATOM 1547 C CA . GLU A 1 202 ? 15.614 2.964 -23.623 1.00 93.56 202 GLU A CA 1
ATOM 1548 C C . GLU A 1 202 ? 14.317 2.617 -24.354 1.00 93.56 202 GLU A C 1
ATOM 1550 O O . GLU A 1 202 ? 14.358 2.233 -25.520 1.00 93.56 202 GLU A O 1
ATOM 1555 N N . PHE A 1 203 ? 13.150 2.865 -23.757 1.00 93.50 203 PHE A N 1
ATOM 1556 C CA . PHE A 1 203 ? 11.871 2.691 -24.457 1.00 93.50 203 PHE A CA 1
ATOM 1557 C C . PHE A 1 203 ? 11.726 3.653 -25.649 1.00 93.50 203 PHE A C 1
ATOM 1559 O O . PHE A 1 203 ? 11.230 3.252 -26.707 1.00 93.50 203 PHE A O 1
ATOM 1566 N N . TYR A 1 204 ? 12.222 4.890 -25.522 1.00 93.31 204 TYR A N 1
ATOM 1567 C CA . TYR A 1 204 ? 12.358 5.822 -26.644 1.00 93.31 204 TYR A CA 1
ATOM 1568 C C . TYR A 1 204 ? 13.263 5.243 -27.739 1.00 93.31 204 TYR A C 1
ATOM 1570 O O . TYR A 1 204 ? 12.858 5.168 -28.903 1.00 93.31 204 TYR A O 1
ATOM 1578 N N . ASN A 1 205 ? 14.469 4.798 -27.372 1.00 91.75 205 ASN A N 1
ATOM 1579 C CA . ASN A 1 205 ? 15.461 4.271 -28.307 1.00 91.75 205 ASN A CA 1
ATOM 1580 C C . ASN A 1 205 ? 14.928 3.058 -29.071 1.00 91.75 205 ASN A C 1
ATOM 1582 O O . ASN A 1 205 ? 15.092 2.990 -30.284 1.00 91.75 205 ASN A O 1
ATOM 1586 N N . LEU A 1 206 ? 14.234 2.139 -28.397 1.00 88.62 206 LEU A N 1
ATOM 1587 C CA . LEU A 1 206 ? 13.629 0.965 -29.028 1.00 88.62 206 LEU A CA 1
ATOM 1588 C C . LEU A 1 206 ? 12.600 1.336 -30.091 1.00 88.62 206 LEU A C 1
ATOM 1590 O O . LEU A 1 206 ? 12.562 0.734 -31.161 1.00 88.62 206 LEU A O 1
ATOM 1594 N N . ARG A 1 207 ? 11.782 2.357 -29.828 1.00 86.69 207 ARG A N 1
ATOM 1595 C CA . ARG A 1 207 ? 10.773 2.818 -30.785 1.00 86.69 207 ARG A CA 1
ATOM 1596 C C . ARG A 1 207 ? 11.373 3.548 -31.985 1.00 86.69 207 ARG A C 1
ATOM 1598 O O . ARG A 1 207 ? 10.788 3.505 -33.066 1.00 86.69 207 ARG A O 1
ATOM 1605 N N . HIS A 1 208 ? 12.490 4.237 -31.778 1.00 85.75 208 HIS A N 1
ATOM 1606 C CA . HIS A 1 208 ? 13.158 5.055 -32.790 1.00 85.75 208 HIS A CA 1
ATOM 1607 C C . HIS A 1 208 ? 14.359 4.369 -33.455 1.00 85.75 208 HIS A C 1
ATOM 1609 O O . HIS A 1 208 ? 14.944 4.937 -34.375 1.00 85.75 208 HIS A O 1
ATOM 1615 N N . ALA A 1 209 ? 14.709 3.152 -33.040 1.00 81.00 209 ALA A N 1
ATOM 1616 C CA . ALA A 1 209 ? 15.701 2.340 -33.720 1.00 81.00 209 ALA A CA 1
ATOM 1617 C C . ALA A 1 209 ? 15.225 2.021 -35.145 1.00 81.00 209 ALA A C 1
ATOM 1619 O O . ALA A 1 209 ? 14.080 1.616 -35.360 1.00 81.00 209 ALA A O 1
ATOM 1620 N N . GLU A 1 210 ? 16.109 2.195 -36.131 1.00 64.31 210 GLU A N 1
ATOM 1621 C CA . GLU A 1 210 ? 15.812 1.855 -37.523 1.00 64.31 210 GLU A CA 1
ATOM 1622 C C . GLU A 1 210 ? 15.359 0.390 -37.623 1.00 64.31 210 GLU A C 1
ATOM 1624 O O . GLU A 1 210 ? 16.081 -0.525 -37.212 1.00 64.31 210 GLU A O 1
ATOM 1629 N N . ARG A 1 211 ? 14.159 0.182 -38.189 1.00 59.19 211 ARG A N 1
ATOM 1630 C CA . ARG A 1 211 ? 13.468 -1.115 -38.360 1.00 59.19 211 ARG A CA 1
ATOM 1631 C C . ARG A 1 211 ? 14.207 -2.125 -39.261 1.00 59.19 211 ARG A C 1
ATOM 1633 O O . ARG A 1 211 ? 13.631 -3.144 -39.616 1.00 59.19 211 ARG A O 1
ATOM 1640 N N . GLN A 1 212 ? 15.441 -1.845 -39.674 1.00 49.50 212 GLN A N 1
ATOM 1641 C CA . GLN A 1 212 ? 16.123 -2.551 -40.765 1.00 49.50 212 GLN A CA 1
ATOM 1642 C C . GLN A 1 212 ? 17.084 -3.674 -40.335 1.00 49.50 212 GLN A C 1
ATOM 1644 O O . GLN A 1 212 ? 17.827 -4.170 -41.173 1.00 49.50 212 GLN A O 1
ATOM 1649 N N . ALA A 1 213 ? 17.078 -4.122 -39.077 1.00 54.06 213 ALA A N 1
ATOM 1650 C CA . ALA A 1 213 ? 17.898 -5.266 -38.663 1.00 54.06 213 ALA A CA 1
ATOM 1651 C C . ALA A 1 213 ? 17.045 -6.365 -38.018 1.00 54.06 213 ALA A C 1
ATOM 1653 O O . ALA A 1 213 ? 16.389 -6.127 -37.001 1.00 54.06 213 ALA A O 1
ATOM 1654 N N . GLU A 1 214 ? 17.081 -7.564 -38.602 1.00 55.06 214 GLU A N 1
ATOM 1655 C CA . GLU A 1 214 ? 16.560 -8.790 -37.993 1.00 55.06 214 GLU A CA 1
ATOM 1656 C C . GLU A 1 214 ? 17.215 -9.008 -36.617 1.00 55.06 214 GLU A C 1
ATOM 1658 O O . GLU A 1 214 ? 18.426 -8.852 -36.460 1.00 55.06 214 GLU A O 1
ATOM 1663 N N . GLY A 1 215 ? 16.408 -9.331 -35.600 1.00 65.19 215 GLY A N 1
ATOM 1664 C CA . GLY A 1 215 ? 16.890 -9.626 -34.244 1.00 65.19 215 GLY A CA 1
ATOM 1665 C C . GLY A 1 215 ? 16.946 -8.448 -33.260 1.00 65.19 215 GLY A C 1
ATOM 1666 O O . GLY A 1 215 ? 17.407 -8.642 -32.136 1.00 65.19 215 GLY A O 1
ATOM 1667 N N . LYS A 1 216 ? 16.474 -7.243 -33.619 1.00 71.75 216 LYS A N 1
ATOM 1668 C CA . LYS A 1 216 ? 16.341 -6.137 -32.647 1.00 71.75 216 LYS A CA 1
ATOM 1669 C C . LYS A 1 216 ? 15.093 -6.282 -31.752 1.00 71.75 216 LYS A C 1
ATOM 1671 O O . LYS A 1 216 ? 14.069 -6.772 -32.228 1.00 71.75 216 LYS A O 1
ATOM 1676 N N . PRO A 1 217 ? 15.146 -5.825 -30.484 1.00 80.75 217 PRO A N 1
ATOM 1677 C CA . PRO A 1 217 ? 13.998 -5.858 -29.578 1.00 80.75 217 PRO A CA 1
ATOM 1678 C C . PRO A 1 217 ? 12.850 -4.974 -30.085 1.00 80.75 217 PRO A C 1
ATOM 1680 O O . PRO A 1 217 ? 13.071 -3.863 -30.569 1.00 80.75 217 PRO A O 1
ATOM 1683 N N . GLU A 1 218 ? 11.617 -5.463 -29.959 1.00 86.31 218 GLU A N 1
ATOM 1684 C CA . GLU A 1 218 ? 10.413 -4.755 -30.402 1.00 86.31 218 GLU A CA 1
ATOM 1685 C C . GLU A 1 218 ? 10.075 -3.562 -29.490 1.00 86.31 218 GLU A C 1
ATOM 1687 O O . GLU A 1 218 ? 10.312 -3.627 -28.279 1.00 86.31 218 GLU A O 1
ATOM 1692 N N . PRO A 1 219 ? 9.477 -2.482 -30.023 1.00 87.88 219 PRO A N 1
ATOM 1693 C CA . PRO A 1 219 ? 9.001 -1.372 -29.207 1.00 87.88 219 PRO A CA 1
ATOM 1694 C C . PRO A 1 219 ? 7.904 -1.793 -28.224 1.00 87.88 219 PRO A C 1
ATOM 1696 O O . PRO A 1 219 ? 7.063 -2.637 -28.527 1.00 87.88 219 PRO A O 1
ATOM 1699 N N . VAL A 1 220 ? 7.864 -1.126 -27.073 1.00 88.88 220 VAL A N 1
ATOM 1700 C CA . VAL A 1 220 ? 6.818 -1.321 -26.063 1.00 88.88 220 VAL A CA 1
ATOM 1701 C C . VAL A 1 220 ? 5.477 -0.747 -26.546 1.00 88.88 220 VAL A C 1
ATOM 1703 O O . VAL A 1 220 ? 5.429 0.362 -27.089 1.00 88.88 220 VAL A O 1
ATOM 1706 N N . SER A 1 221 ? 4.385 -1.488 -26.332 1.00 88.69 221 SER A N 1
ATOM 1707 C CA . SER A 1 221 ? 3.019 -1.010 -26.585 1.00 88.69 221 SER A CA 1
ATOM 1708 C C . SER A 1 221 ? 2.562 -0.094 -25.451 1.00 88.69 221 SER A C 1
ATOM 1710 O O . SER A 1 221 ? 2.657 -0.464 -24.284 1.00 88.69 221 SER A O 1
ATOM 1712 N N . LEU A 1 222 ? 2.085 1.104 -25.787 1.00 89.00 222 LEU A N 1
ATOM 1713 C CA . LEU A 1 222 ? 1.701 2.135 -24.822 1.00 89.00 222 LEU A CA 1
ATOM 1714 C C . LEU A 1 222 ? 0.364 2.762 -25.223 1.00 89.00 222 LEU A C 1
ATOM 1716 O O . LEU A 1 222 ? 0.185 3.121 -26.391 1.00 89.00 222 LEU A O 1
ATOM 1720 N N . ASP A 1 223 ? -0.522 2.962 -24.246 1.00 90.88 223 ASP A N 1
ATOM 1721 C CA . ASP A 1 223 ? -1.737 3.765 -24.406 1.00 90.88 223 ASP A CA 1
ATOM 1722 C C . ASP A 1 223 ? -1.369 5.250 -24.485 1.00 90.88 223 ASP A C 1
ATOM 1724 O O . ASP A 1 223 ? -1.097 5.914 -23.487 1.00 90.88 223 ASP A O 1
ATOM 1728 N N . ARG A 1 224 ? -1.303 5.779 -25.706 1.00 90.25 224 ARG A N 1
ATOM 1729 C CA . ARG A 1 224 ? -0.875 7.162 -25.934 1.00 90.25 224 ARG A CA 1
ATOM 1730 C C . ARG A 1 224 ? -1.885 8.174 -25.428 1.00 90.25 224 ARG A C 1
ATOM 1732 O O . ARG A 1 224 ? -1.461 9.210 -24.920 1.00 90.25 224 ARG A O 1
ATOM 1739 N N . ASP A 1 225 ? -3.169 7.885 -25.578 1.00 92.94 225 ASP A N 1
ATOM 1740 C CA . ASP A 1 225 ? -4.228 8.831 -25.248 1.00 92.94 225 ASP A CA 1
ATOM 1741 C C . ASP A 1 225 ? -4.328 8.965 -23.726 1.00 92.94 225 ASP A C 1
ATOM 1743 O O . ASP A 1 225 ? -4.234 10.079 -23.202 1.00 92.94 225 ASP A O 1
ATOM 1747 N N . GLY A 1 226 ? -4.321 7.836 -23.006 1.00 93.00 226 GLY A N 1
ATOM 1748 C CA . GLY A 1 226 ? -4.258 7.829 -21.545 1.00 93.00 226 GLY A CA 1
ATOM 1749 C C . GLY A 1 226 ? -3.021 8.551 -20.996 1.00 93.00 226 GLY A C 1
ATOM 1750 O O . GLY A 1 226 ? -3.122 9.354 -20.068 1.00 93.00 226 GLY A O 1
ATOM 1751 N N . LEU A 1 227 ? -1.842 8.354 -21.599 1.00 93.50 227 LEU A N 1
ATOM 1752 C CA . LEU A 1 227 ? -0.617 9.036 -21.159 1.00 93.50 227 LEU A CA 1
ATOM 1753 C C . LEU A 1 227 ? -0.647 10.552 -21.410 1.00 93.50 227 LEU A C 1
ATOM 1755 O O . LEU A 1 227 ? -0.127 11.321 -20.594 1.00 93.50 227 LEU A O 1
ATOM 1759 N N . VAL A 1 228 ? -1.247 11.006 -22.514 1.00 94.25 228 VAL A N 1
ATOM 1760 C CA . VAL A 1 228 ? -1.438 12.441 -22.788 1.00 94.25 228 VAL A CA 1
ATOM 1761 C C . VAL A 1 228 ? -2.351 13.066 -21.737 1.00 94.25 228 VAL A C 1
ATOM 1763 O O . VAL A 1 228 ? -2.027 14.139 -21.212 1.00 94.25 228 VAL A O 1
ATOM 1766 N N . ASP A 1 229 ? -3.432 12.377 -21.379 1.00 94.06 229 ASP A N 1
ATOM 1767 C CA . ASP A 1 229 ? -4.365 12.825 -20.350 1.00 94.06 229 ASP A CA 1
ATOM 1768 C C . ASP A 1 229 ? -3.699 12.915 -18.975 1.00 94.06 229 ASP A C 1
ATOM 1770 O O . ASP A 1 229 ? -3.817 13.947 -18.307 1.00 94.06 229 ASP A O 1
ATOM 1774 N N . VAL A 1 230 ? -2.915 11.908 -18.577 1.00 92.75 230 VAL A N 1
ATOM 1775 C CA . VAL A 1 230 ? -2.146 11.933 -17.320 1.00 92.75 230 VAL A CA 1
ATOM 1776 C C . VAL A 1 230 ? -1.199 13.134 -17.287 1.00 92.75 230 VAL A C 1
ATOM 1778 O O . VAL A 1 230 ? -1.193 13.905 -16.324 1.00 92.75 230 VAL A O 1
ATOM 1781 N N . VAL A 1 231 ? -0.433 13.375 -18.356 1.00 93.12 231 VAL A N 1
ATOM 1782 C CA . VAL A 1 231 ? 0.470 14.537 -18.435 1.00 93.12 231 VAL A CA 1
ATOM 1783 C C . VAL A 1 231 ? -0.306 15.856 -18.341 1.00 93.12 231 VAL A C 1
ATOM 1785 O O . VAL A 1 231 ? 0.154 16.797 -17.683 1.00 93.12 231 VAL A O 1
ATOM 1788 N N . ALA A 1 232 ? -1.478 15.950 -18.973 1.00 93.06 232 ALA A N 1
ATOM 1789 C CA . ALA A 1 232 ? -2.331 17.132 -18.904 1.00 93.06 232 ALA A CA 1
ATOM 1790 C C . ALA A 1 232 ? -2.877 17.368 -17.487 1.00 93.06 232 ALA A C 1
ATOM 1792 O O . ALA A 1 232 ? -2.872 18.507 -17.015 1.00 93.06 232 ALA A O 1
ATOM 1793 N N . GLN A 1 233 ? -3.296 16.313 -16.787 1.00 91.88 233 GLN A N 1
ATOM 1794 C CA . GLN A 1 233 ? -3.758 16.394 -15.401 1.00 91.88 233 GLN A CA 1
ATOM 1795 C C . GLN A 1 233 ? -2.630 16.818 -14.459 1.00 91.88 233 GLN A C 1
ATOM 1797 O O . GLN A 1 233 ? -2.809 17.758 -13.684 1.00 91.88 233 GLN A O 1
ATOM 1802 N N . LEU A 1 234 ? -1.441 16.222 -14.588 1.00 89.81 234 LEU A N 1
ATOM 1803 C CA . LEU A 1 234 ? -0.261 16.582 -13.797 1.00 89.81 234 LEU A CA 1
ATOM 1804 C C . LEU A 1 234 ? 0.099 18.069 -13.944 1.00 89.81 234 LEU A C 1
ATOM 1806 O O . LEU A 1 234 ? 0.366 18.736 -12.943 1.00 89.81 234 LEU A O 1
ATOM 1810 N N . ARG A 1 235 ? 0.029 18.625 -15.163 1.00 91.75 235 ARG A N 1
ATOM 1811 C CA . ARG A 1 235 ? 0.249 20.067 -15.414 1.00 91.75 235 ARG A CA 1
ATOM 1812 C C . ARG A 1 235 ? -0.733 20.974 -14.682 1.00 91.75 235 ARG A C 1
ATOM 1814 O O . ARG A 1 235 ? -0.359 22.089 -14.339 1.00 91.75 235 ARG A O 1
ATOM 1821 N N . ARG A 1 236 ? -1.972 20.522 -14.476 1.00 90.94 236 ARG A N 1
ATOM 1822 C CA . ARG A 1 236 ? -3.028 21.287 -13.793 1.00 90.94 236 ARG A CA 1
ATOM 1823 C C . ARG A 1 236 ? -2.941 21.188 -12.269 1.00 90.94 236 ARG A C 1
ATOM 1825 O O . ARG A 1 236 ? -3.699 21.863 -11.577 1.00 90.94 236 ARG A O 1
ATOM 1832 N N . THR A 1 237 ? -2.049 20.357 -11.727 1.00 87.62 237 THR A N 1
ATOM 1833 C CA . THR A 1 237 ? -1.855 20.278 -10.276 1.00 87.62 237 THR A CA 1
ATOM 1834 C C . THR A 1 237 ? -1.126 21.521 -9.748 1.00 87.62 237 THR A C 1
ATOM 1836 O O . THR A 1 237 ? -0.311 22.099 -10.466 1.00 87.62 237 THR A O 1
ATOM 1839 N N . PRO A 1 238 ? -1.338 21.921 -8.477 1.00 85.81 238 PRO A N 1
ATOM 1840 C CA . PRO A 1 238 ? -0.624 23.056 -7.878 1.00 85.81 238 PRO A CA 1
ATOM 1841 C C . PRO A 1 238 ? 0.904 22.902 -7.860 1.00 85.81 238 PRO A C 1
ATOM 1843 O O . PRO A 1 238 ? 1.619 23.895 -7.820 1.00 85.81 238 PRO A O 1
ATOM 1846 N N . ALA A 1 239 ? 1.401 21.660 -7.887 1.00 83.62 239 ALA A N 1
ATOM 1847 C CA . ALA A 1 239 ? 2.828 21.351 -7.955 1.00 83.62 239 ALA A CA 1
ATOM 1848 C C . ALA A 1 239 ? 3.436 21.622 -9.344 1.00 83.62 239 ALA A C 1
ATOM 1850 O O . ALA A 1 239 ? 4.656 21.685 -9.485 1.00 83.62 239 ALA A O 1
ATOM 1851 N N . GLY A 1 240 ? 2.589 21.743 -10.371 1.00 85.75 240 GLY A N 1
ATOM 1852 C CA . GLY A 1 240 ? 2.999 21.726 -11.766 1.00 85.75 240 GLY A CA 1
ATOM 1853 C C . GLY A 1 240 ? 3.483 20.349 -12.231 1.00 85.75 240 GLY A C 1
ATOM 1854 O O . GLY A 1 240 ? 3.503 19.364 -11.491 1.00 85.75 240 GLY A O 1
ATOM 1855 N N . LEU A 1 241 ? 3.877 20.281 -13.504 1.00 90.19 241 LEU A N 1
ATOM 1856 C CA . LEU A 1 241 ? 4.449 19.070 -14.083 1.00 90.19 241 LEU A CA 1
ATOM 1857 C C . LEU A 1 241 ? 5.950 19.006 -13.801 1.00 90.19 241 LEU A C 1
ATOM 1859 O O . LEU A 1 241 ? 6.732 19.787 -14.343 1.00 90.19 241 LEU A O 1
ATOM 1863 N N . ASP A 1 242 ? 6.329 18.016 -13.003 1.00 91.81 242 ASP A N 1
ATOM 1864 C CA . ASP A 1 242 ? 7.714 17.671 -12.707 1.00 91.81 242 ASP A CA 1
ATOM 1865 C C . ASP A 1 242 ? 8.537 17.432 -13.998 1.00 91.81 242 ASP A C 1
ATOM 1867 O O . ASP A 1 242 ? 8.064 16.736 -14.905 1.00 91.81 242 ASP A O 1
ATOM 1871 N N . PRO A 1 243 ? 9.764 17.980 -14.115 1.00 92.94 243 PRO A N 1
ATOM 1872 C CA . PRO A 1 243 ? 10.572 17.852 -15.328 1.00 92.94 243 PRO A CA 1
ATOM 1873 C C . PRO A 1 243 ? 10.931 16.412 -15.708 1.00 92.94 243 PRO A C 1
ATOM 1875 O O . PRO A 1 243 ? 11.106 16.141 -16.897 1.00 92.94 243 PRO A O 1
ATOM 1878 N N . VAL A 1 244 ? 11.096 15.515 -14.729 1.00 93.75 244 VAL A N 1
ATOM 1879 C CA . VAL A 1 244 ? 11.373 14.085 -14.932 1.00 93.75 244 VAL A CA 1
ATOM 1880 C C . VAL A 1 244 ? 10.096 13.402 -15.409 1.00 93.75 244 VAL A C 1
ATOM 1882 O O . VAL A 1 244 ? 10.089 12.808 -16.482 1.00 93.75 244 VAL A O 1
ATOM 1885 N N . LEU A 1 245 ? 8.964 13.606 -14.728 1.00 94.44 245 LEU A N 1
ATOM 1886 C CA . LEU A 1 245 ? 7.687 13.036 -15.188 1.00 94.44 245 LEU A CA 1
ATOM 1887 C C . LEU A 1 245 ? 7.296 13.527 -16.586 1.00 94.44 245 LEU A C 1
ATOM 1889 O O . LEU A 1 245 ? 6.775 12.755 -17.386 1.00 94.44 245 LEU A O 1
ATOM 1893 N N . LYS A 1 246 ? 7.598 14.786 -16.925 1.00 94.38 246 LYS A N 1
ATOM 1894 C CA . LYS A 1 246 ? 7.351 15.344 -18.263 1.00 94.38 246 LYS A CA 1
ATOM 1895 C C . LYS A 1 246 ? 7.992 14.518 -19.378 1.00 94.38 246 LYS A C 1
ATOM 1897 O O . LYS A 1 246 ? 7.424 14.455 -20.466 1.00 94.38 246 LYS A O 1
ATOM 1902 N N . ARG A 1 247 ? 9.176 13.951 -19.133 1.00 95.25 247 ARG A N 1
ATOM 1903 C CA . ARG A 1 247 ? 9.944 13.188 -20.126 1.00 95.25 247 ARG A CA 1
ATOM 1904 C C . ARG A 1 247 ? 9.747 11.679 -20.007 1.00 95.25 247 ARG A C 1
ATOM 1906 O O . ARG A 1 247 ? 9.868 11.010 -21.025 1.00 95.25 247 ARG A O 1
ATOM 1913 N N . THR A 1 248 ? 9.398 11.154 -18.831 1.00 96.31 248 THR A N 1
ATOM 1914 C CA . THR A 1 248 ? 9.240 9.706 -18.622 1.00 96.31 248 THR A CA 1
ATOM 1915 C C . THR A 1 248 ? 7.807 9.205 -18.815 1.00 96.31 248 THR A C 1
ATOM 1917 O O . THR A 1 248 ? 7.619 8.150 -19.418 1.00 96.31 248 THR A O 1
ATOM 1920 N N . VAL A 1 249 ? 6.786 9.962 -18.386 1.00 95.94 249 VAL A N 1
ATOM 1921 C CA . VAL A 1 249 ? 5.372 9.536 -18.471 1.00 95.94 249 VAL A CA 1
ATOM 1922 C C . VAL A 1 249 ? 4.926 9.255 -19.909 1.00 95.94 249 VAL A C 1
ATOM 1924 O O . VAL A 1 249 ? 4.285 8.232 -20.112 1.00 95.94 249 VAL A O 1
ATOM 1927 N N . PRO A 1 250 ? 5.305 10.039 -20.942 1.00 94.94 250 PRO A N 1
ATOM 1928 C CA . PRO A 1 250 ? 4.968 9.703 -22.332 1.00 94.94 250 PRO A CA 1
ATOM 1929 C C . PRO A 1 250 ? 5.477 8.332 -22.813 1.00 94.94 250 PRO A C 1
ATOM 1931 O O . PRO A 1 250 ? 5.040 7.852 -23.857 1.00 94.94 250 PRO A O 1
ATOM 1934 N N . TRP A 1 251 ? 6.400 7.719 -22.066 1.00 95.00 251 TRP A N 1
ATOM 1935 C CA . TRP A 1 251 ? 6.955 6.389 -22.310 1.00 95.00 251 TRP A CA 1
ATOM 1936 C C . TRP A 1 251 ? 6.442 5.335 -21.322 1.00 95.00 251 TRP A C 1
ATOM 1938 O O . TRP A 1 251 ? 7.012 4.255 -21.240 1.00 95.00 251 TRP A O 1
ATOM 1948 N N . GLY A 1 252 ? 5.373 5.630 -20.576 1.00 94.25 252 GLY A N 1
ATOM 1949 C CA . GLY A 1 252 ? 4.770 4.701 -19.618 1.00 94.25 252 GLY A CA 1
ATOM 1950 C C . GLY A 1 252 ? 5.603 4.474 -18.357 1.00 94.25 252 GLY A C 1
ATOM 1951 O O . GLY A 1 252 ? 5.399 3.478 -17.672 1.00 94.25 252 GLY A O 1
ATOM 1952 N N . VAL A 1 253 ? 6.548 5.370 -18.046 1.00 96.38 253 VAL A N 1
ATOM 1953 C CA . VAL A 1 253 ? 7.431 5.236 -16.880 1.00 96.38 253 VAL A CA 1
ATOM 1954 C C . VAL A 1 253 ? 7.247 6.425 -15.940 1.00 96.38 253 VAL A C 1
ATOM 1956 O O . VAL A 1 253 ? 7.348 7.587 -16.340 1.00 96.38 253 VAL A O 1
ATOM 1959 N N . ALA A 1 254 ? 7.014 6.151 -14.663 1.00 95.31 254 ALA A N 1
ATOM 1960 C CA . ALA A 1 254 ? 6.856 7.164 -13.628 1.00 95.31 254 ALA A CA 1
ATOM 1961 C C . ALA A 1 254 ? 7.557 6.732 -12.337 1.00 95.31 254 ALA A C 1
ATOM 1963 O O . ALA A 1 254 ? 7.856 5.557 -12.139 1.00 95.31 254 ALA A O 1
ATOM 1964 N N . PHE A 1 255 ? 7.818 7.695 -11.455 1.00 93.69 255 PHE A N 1
ATOM 1965 C CA . PHE A 1 255 ? 8.379 7.451 -10.129 1.00 93.69 255 PHE A CA 1
ATOM 1966 C C . PHE A 1 255 ? 7.486 8.046 -9.048 1.00 93.69 255 PHE A C 1
ATOM 1968 O O . PHE A 1 255 ? 6.817 9.063 -9.257 1.00 93.69 255 PHE A O 1
ATOM 1975 N N . HIS A 1 256 ? 7.562 7.454 -7.861 1.00 89.88 256 HIS A N 1
ATOM 1976 C CA . HIS A 1 256 ? 6.867 7.916 -6.672 1.00 89.88 256 HIS A CA 1
ATOM 1977 C C . HIS A 1 256 ? 7.817 7.939 -5.468 1.00 89.88 256 HIS A C 1
ATOM 1979 O O . HIS A 1 256 ? 8.587 7.005 -5.250 1.00 89.88 256 HIS A O 1
ATOM 1985 N N . HIS A 1 257 ? 7.761 9.014 -4.678 1.00 86.00 257 HIS A N 1
ATOM 1986 C CA . HIS A 1 257 ? 8.436 9.116 -3.384 1.00 86.00 257 HIS A CA 1
ATOM 1987 C C . HIS A 1 257 ? 7.811 10.223 -2.521 1.00 86.00 257 HIS A C 1
ATOM 1989 O O . HIS A 1 257 ? 7.230 11.175 -3.046 1.00 86.00 257 HIS A O 1
ATOM 1995 N N . ALA A 1 258 ? 8.053 10.190 -1.206 1.00 73.56 258 ALA A N 1
ATOM 1996 C CA . ALA A 1 258 ? 7.483 11.122 -0.218 1.00 73.56 258 ALA A CA 1
ATOM 1997 C C . ALA A 1 258 ? 7.789 12.626 -0.435 1.00 73.56 258 ALA A C 1
ATOM 1999 O O . ALA A 1 258 ? 7.241 13.473 0.255 1.00 73.56 258 ALA A O 1
AT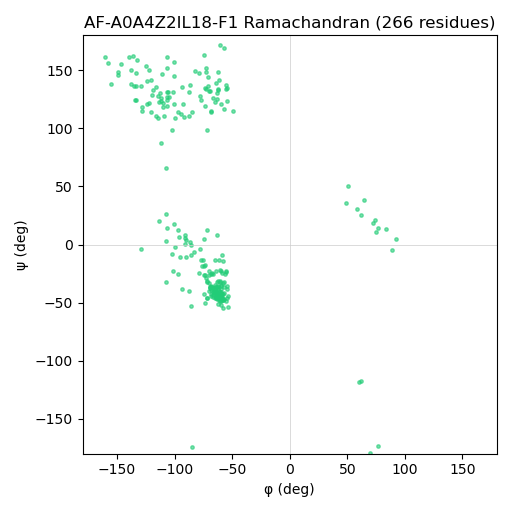OM 2000 N N . GLY A 1 259 ? 8.686 12.984 -1.363 1.00 63.31 259 GLY A N 1
ATOM 2001 C CA . GLY A 1 259 ? 8.928 14.379 -1.762 1.00 63.31 259 GLY A CA 1
ATOM 2002 C C . GLY A 1 259 ? 7.892 14.996 -2.716 1.00 63.31 259 GLY A C 1
ATOM 2003 O O . GLY A 1 259 ? 8.042 16.167 -3.047 1.00 63.31 259 GLY A O 1
ATOM 2004 N N . LYS A 1 260 ? 6.886 14.246 -3.193 1.00 58.59 260 LYS A N 1
ATOM 2005 C CA . LYS A 1 260 ? 5.855 14.765 -4.112 1.00 58.59 260 LYS A CA 1
ATOM 2006 C C . LYS A 1 260 ? 4.556 15.107 -3.384 1.00 58.59 260 LYS A C 1
ATOM 2008 O O . LYS A 1 260 ? 4.183 14.443 -2.423 1.00 58.59 260 LYS A O 1
ATOM 2013 N N . LEU A 1 261 ? 3.880 16.164 -3.846 1.00 51.66 261 LEU A N 1
ATOM 2014 C CA . LEU A 1 261 ? 2.594 16.610 -3.305 1.00 51.66 261 LEU A CA 1
ATOM 2015 C C . LEU A 1 261 ? 1.523 15.523 -3.474 1.00 51.66 261 LEU A C 1
ATOM 2017 O O . LEU A 1 261 ? 1.424 14.883 -4.516 1.00 51.66 261 LEU A O 1
ATOM 2021 N N . THR A 1 262 ? 0.661 15.383 -2.468 1.00 48.25 262 THR A N 1
ATOM 2022 C CA . THR A 1 262 ? -0.342 14.312 -2.312 1.00 48.25 262 THR A CA 1
ATOM 2023 C C . THR A 1 262 ? -1.316 14.181 -3.493 1.00 48.25 262 THR A C 1
ATOM 2025 O O . THR A 1 262 ? -1.838 13.102 -3.745 1.00 48.25 262 THR A O 1
ATOM 2028 N N . ARG A 1 263 ? -1.548 15.260 -4.257 1.00 42.53 263 ARG A N 1
ATOM 2029 C CA . ARG A 1 263 ? -2.380 15.239 -5.480 1.00 42.53 263 ARG A CA 1
ATOM 2030 C C . ARG A 1 263 ? -1.661 14.676 -6.708 1.00 42.53 263 ARG A C 1
ATOM 2032 O O . ARG A 1 263 ? -2.322 14.174 -7.604 1.00 42.53 263 ARG A O 1
ATOM 2039 N N . THR A 1 264 ? -0.334 14.740 -6.747 1.00 40.47 264 THR A N 1
ATOM 2040 C CA . THR A 1 264 ? 0.492 14.113 -7.790 1.00 40.47 264 THR A CA 1
ATOM 2041 C C . THR A 1 264 ? 0.535 12.590 -7.608 1.00 40.47 264 THR A C 1
ATOM 2043 O O . THR A 1 264 ? 0.684 11.869 -8.584 1.00 40.47 264 THR A O 1
ATOM 2046 N N . THR A 1 265 ? 0.344 12.105 -6.376 1.00 38.81 265 THR A N 1
ATOM 2047 C CA . THR A 1 265 ? 0.284 10.675 -6.023 1.00 38.81 265 THR A CA 1
ATOM 2048 C C . THR A 1 265 ? -1.016 9.987 -6.447 1.00 38.81 265 THR A C 1
ATOM 2050 O O . THR A 1 265 ? -1.012 8.787 -6.657 1.00 38.81 265 THR A O 1
ATOM 2053 N N . LEU A 1 266 ? -2.124 10.725 -6.579 1.00 28.89 266 LEU A N 1
ATOM 2054 C CA . LEU A 1 266 ? -3.430 10.163 -6.962 1.00 28.89 266 LEU A CA 1
ATOM 2055 C C . LEU A 1 266 ? -3.630 10.050 -8.486 1.00 28.89 266 LEU A C 1
ATOM 2057 O O . LEU A 1 266 ? -4.635 9.499 -8.919 1.00 28.89 266 LEU A O 1
ATOM 2061 N N . ALA A 1 267 ? -2.717 10.616 -9.281 1.00 28.67 267 ALA A N 1
ATOM 2062 C CA . ALA A 1 267 ? -2.789 10.659 -10.746 1.00 28.67 267 ALA A CA 1
ATOM 2063 C C . ALA A 1 267 ? -1.775 9.724 -11.440 1.00 28.67 267 ALA A C 1
ATOM 2065 O O . ALA A 1 267 ? -1.665 9.763 -12.665 1.00 28.67 267 ALA A O 1
ATOM 2066 N N . ALA A 1 268 ? -1.012 8.945 -10.667 1.00 29.36 268 ALA A N 1
ATOM 2067 C CA . ALA A 1 268 ? -0.042 7.952 -11.131 1.00 29.36 268 ALA A CA 1
ATOM 2068 C C . ALA A 1 268 ? -0.471 6.565 -10.647 1.00 29.36 268 ALA A C 1
ATOM 2070 O O . ALA A 1 268 ? -0.244 5.601 -11.407 1.00 29.36 268 ALA A O 1
#

Nearest PDB structures (foldseek):
  5a9j-assembly3_C  TM=9.750E-01  e=1.325E-29  Homo sapiens
  5a9j-assembly2_B  TM=9.658E-01  e=1.245E-29  Homo sapiens
  5a9j-assembly1_A  TM=9.630E-01  e=1.502E-29  Homo sapiens
  5a9j-assembly4_D  TM=9.693E-01  e=1.931E-29  Homo sapiens
  5aga-assembly1_A  TM=9.422E-01  e=7.675E-29  Homo sapiens

pLDDT: mean 88.14, std 12.79, range [28.67, 98.19]

Mean predicted aligned error: 7.69 Å

Sequence (268 aa):
MHYFQSVFGEAGVRVEGYIGSTSAPGGFTALDVAVCTIEKANSLINRLIEEDSMGLLGMVVVDELHMVGDSGRGYLLELLLTKIRYIAQKQNATGSLSEGVQIVGMSATLPNLALLASWLGAELYQTDYRPVPLQEHLKVGCDIYDKSLAVVRRFTPALHVKGDDDHIVSLCYETVREGRSVLLFCPSKIWCEKLVDSIAREFYNLRHAERQAEGKPEPVSLDRDGLVDVVAQLRRTPAGLDPVLKRTVPWGVAFHHAGKLTRTTLAA

Organism: NCBI:txid230148

Foldseek 3Di:
DVVCCVVCVVVVFFEEEDEDPDADPPHDVPGDHYHYDLVRLLVNLVVCVVVVNQLSAAEDEAEALVCCPPPPRNVSVVNNLVSQQVVQVVCVVVVPPDPGYYYHYDHDDDPCVVVVCVVSVHDDDDDPDDPDDDFDWDDDQQFIAGPVRDGPDGHDFLDDAPPPSVSPLSVQLVQQQVVHHDDDDDPDPVRQLVVLLSNQVVLVCQVPPPPPDPSHDHHGDDDQVLLVVLLVQQCPDPVHRDPSCNRRSNSVTDGDDPVDDPSNVVSD

Secondary structure (DSSP, 8-state):
-HHHHHHHGGGT--EEEE-TT---TT-GGG-SEEEE-HHHHHHHHHHHHHTT-GGG--EEEESSGGGGG-TTTHHHHHHHHHHHHHHHHHHHHTT----PPEEEE--S--TTHHHHHHHHT---------SS-----EEETTEEE-TTS-EEEE---SS--TT-TT-HHHHHHHHHHTT-------SSHHHHHHHHHHHHHHHHHHHHS-TTSTTPPPPPP--HHHHHHHHHHHHTSTT---HHHHHHGGGT-----TTS-HHHHTT-

InterPro domains:
  IPR011545 DEAD/DEAH-box helicase domain [PF00270] (7-112)
  IPR014001 Helicase superfamily 1/2, ATP-binding domain [PS51192] (1-128)
  IPR027417 P-loop containing nucleoside triphosphate hydrolase [G3DSA:3.40.50.300] (1-131)
  IPR027417 P-loop containing nucleoside triphosphate hydrolase [G3DSA:3.40.50.300] (147-264)
  IPR027417 P-loop containing nucleoside triphosphate hydrolase [SSF52540] (3-122)
  IPR027417 P-loop containing nucleoside triphosphate hydrolase [SSF52540] (125-261)
  IPR050474 Helicase Hel308/SKI2-like [PTHR47961] (1-259)